Protein AF-A0A6C0I6Z2-F1 (afdb_monomer)

Sequence (221 aa):
MQFNNYSSSNYNQYQYNPSLYNTSNANYNNYNKINHNYIMKQDIYDSIVKYYGDIVMTKLNSKSTSDGSTYGLYYCRVGCMLCIDNRYILVIVRENTNNGVEIPVGTQIYLSNLQWISFQTRSIDDFETVNPHDIKMKQQNVTNNRNTIIDMEMKLSEELNDRIRYDCSEHYPVTVDIMKKKAKEKNIYDMMDGYEKEYYTPTCSLQTLLESYQCVLTLNV

Organism: NCBI:txid1070528

pLDDT: mean 71.06, std 21.11, range [27.3, 94.25]

Structure (mmCIF, N/CA/C/O backbone):
data_AF-A0A6C0I6Z2-F1
#
_entry.id   AF-A0A6C0I6Z2-F1
#
loop_
_atom_site.group_PDB
_atom_site.id
_atom_site.type_symbol
_atom_site.label_atom_id
_atom_site.label_alt_id
_atom_site.label_comp_id
_atom_site.label_asym_id
_atom_site.label_entity_id
_atom_site.label_seq_id
_atom_site.pdbx_PDB_ins_code
_atom_site.Cartn_x
_atom_site.Cartn_y
_atom_site.Cartn_z
_atom_site.occupancy
_atom_site.B_iso_or_equiv
_atom_site.auth_seq_id
_atom_site.auth_comp_id
_atom_site.auth_asym_id
_atom_site.auth_atom_id
_atom_site.pdbx_PDB_model_num
ATOM 1 N N . MET A 1 1 ? -13.736 49.069 21.220 1.00 43.00 1 MET A N 1
ATOM 2 C CA . MET A 1 1 ? -14.527 48.468 20.127 1.00 43.00 1 MET A CA 1
ATOM 3 C C . MET A 1 1 ? -14.372 49.343 18.898 1.00 43.00 1 MET A C 1
ATOM 5 O O . MET A 1 1 ? -14.974 50.404 18.843 1.00 43.00 1 MET A O 1
ATOM 9 N N . GLN A 1 2 ? -13.514 48.935 17.967 1.00 28.23 2 GLN A N 1
ATOM 10 C CA . GLN A 1 2 ? -13.413 49.498 16.622 1.00 28.23 2 GLN A CA 1
ATOM 11 C C . GLN A 1 2 ? -13.150 48.322 15.681 1.00 28.23 2 GLN A C 1
ATOM 13 O O . GLN A 1 2 ? -12.232 47.536 15.909 1.00 28.23 2 GLN A O 1
ATOM 18 N N . PHE A 1 3 ? -14.034 48.164 14.700 1.00 31.50 3 PHE A N 1
ATOM 19 C CA . PHE A 1 3 ? -13.953 47.161 13.647 1.00 31.50 3 PHE A CA 1
ATOM 20 C C . PHE A 1 3 ? -12.993 47.659 12.568 1.00 31.50 3 PHE A C 1
ATOM 22 O O . PHE A 1 3 ? -13.212 48.738 12.026 1.00 31.50 3 PHE A O 1
ATOM 29 N N . ASN A 1 4 ? -11.988 46.855 12.220 1.00 29.80 4 ASN A N 1
ATOM 30 C CA . ASN A 1 4 ? -11.258 47.012 10.967 1.00 29.80 4 ASN A CA 1
ATOM 31 C C . ASN A 1 4 ? -11.588 45.836 10.051 1.00 29.80 4 ASN A C 1
ATOM 33 O O . ASN A 1 4 ? -11.224 44.692 10.319 1.00 29.80 4 ASN A O 1
ATOM 37 N N . ASN A 1 5 ? -12.298 46.165 8.973 1.00 34.78 5 ASN A N 1
ATOM 38 C CA . ASN A 1 5 ? -12.428 45.357 7.773 1.00 34.78 5 ASN A CA 1
ATOM 39 C C . ASN A 1 5 ? -11.074 45.314 7.057 1.00 34.78 5 ASN A C 1
ATOM 41 O O . ASN A 1 5 ? -10.509 46.369 6.777 1.00 34.78 5 ASN A O 1
ATOM 45 N N . TYR A 1 6 ? -10.609 44.121 6.688 1.00 31.58 6 TYR A N 1
ATOM 46 C CA . TYR A 1 6 ? -9.692 43.966 5.564 1.00 31.58 6 TYR A CA 1
ATOM 47 C C . TYR A 1 6 ? -10.250 42.940 4.586 1.00 31.58 6 TYR A C 1
ATOM 49 O O . TYR A 1 6 ? -10.567 41.801 4.922 1.00 31.58 6 TYR A O 1
ATOM 57 N N . SER A 1 7 ? -10.414 43.442 3.375 1.00 32.22 7 SER A N 1
ATOM 58 C CA . SER A 1 7 ? -10.960 42.830 2.184 1.00 32.22 7 SER A CA 1
ATOM 59 C C . SER A 1 7 ? -9.901 42.069 1.377 1.00 32.22 7 SER A C 1
ATOM 61 O O . SER A 1 7 ? -8.732 42.440 1.349 1.00 32.22 7 SER A O 1
ATOM 63 N N . SER A 1 8 ? -10.406 41.059 0.662 1.00 30.77 8 SER A N 1
ATOM 64 C CA . SER A 1 8 ? -9.999 40.563 -0.665 1.00 30.77 8 SER A CA 1
ATOM 65 C C . SER A 1 8 ? -8.571 40.043 -0.895 1.00 30.77 8 SER A C 1
ATOM 67 O O . SER A 1 8 ? -7.631 40.794 -1.127 1.00 30.77 8 SER A O 1
ATOM 69 N N . SER A 1 9 ? -8.493 38.711 -0.965 1.00 34.62 9 SER A N 1
ATOM 70 C CA . SER A 1 9 ? -8.126 37.923 -2.155 1.00 34.62 9 SER A CA 1
ATOM 71 C C . SER A 1 9 ? -7.010 38.447 -3.070 1.00 34.62 9 SER A C 1
ATOM 73 O O . SER A 1 9 ? -7.253 39.299 -3.915 1.00 34.62 9 SER A O 1
ATOM 75 N N . ASN A 1 10 ? -5.849 37.789 -3.028 1.00 27.30 10 ASN A N 1
ATOM 76 C CA . ASN A 1 10 ? -4.918 37.697 -4.158 1.00 27.30 10 ASN A CA 1
ATOM 77 C C . ASN A 1 10 ? -4.433 36.246 -4.281 1.00 27.30 10 ASN A C 1
ATOM 79 O O . ASN A 1 10 ? -3.385 35.873 -3.759 1.00 27.30 10 ASN A O 1
ATOM 83 N N . TYR A 1 11 ? -5.224 35.412 -4.958 1.00 29.89 11 TYR A N 1
ATOM 84 C CA . TYR A 1 11 ? -4.709 34.173 -5.534 1.00 29.89 11 TYR A CA 1
ATOM 85 C C . TYR A 1 11 ? -4.051 34.538 -6.861 1.00 29.89 11 TYR A C 1
ATOM 87 O O . TYR A 1 11 ? -4.736 34.855 -7.833 1.00 29.89 11 TYR A O 1
ATOM 95 N N . ASN A 1 12 ? -2.721 34.512 -6.891 1.00 29.14 12 ASN A N 1
ATOM 96 C CA . ASN A 1 12 ? -1.967 34.586 -8.135 1.00 29.14 12 ASN A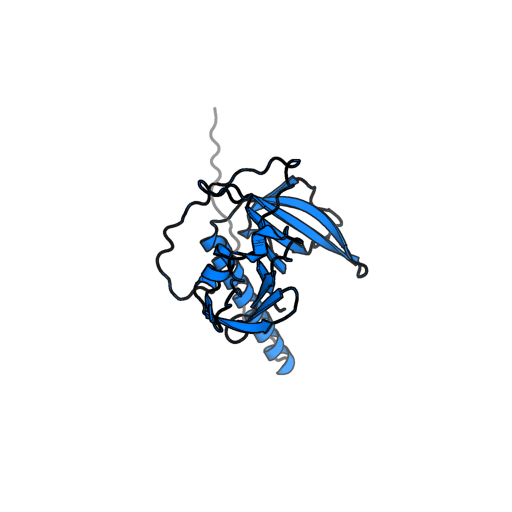 CA 1
ATOM 97 C C . ASN A 1 12 ? -2.308 33.355 -8.984 1.00 29.14 12 ASN A C 1
ATOM 99 O O . ASN A 1 12 ? -1.867 32.243 -8.697 1.00 29.14 12 ASN A O 1
ATOM 103 N N . GLN A 1 13 ? -3.116 33.559 -10.024 1.00 28.88 13 GLN A N 1
ATOM 104 C CA . GLN A 1 13 ? -3.246 32.615 -11.123 1.00 28.88 13 GLN A CA 1
ATOM 105 C C . GLN A 1 13 ? -1.954 32.667 -11.939 1.00 28.88 13 GLN A C 1
ATOM 107 O O . GLN A 1 13 ? -1.646 33.677 -12.571 1.00 28.88 13 GLN A O 1
ATOM 112 N N . TYR A 1 14 ? -1.191 31.579 -11.934 1.00 30.81 14 TYR A N 1
ATOM 113 C CA . TYR A 1 14 ? -0.105 31.398 -12.889 1.00 30.81 14 TYR A CA 1
ATOM 114 C C . TYR A 1 14 ? -0.716 31.187 -14.281 1.00 30.81 14 TYR A C 1
ATOM 116 O O . TYR A 1 14 ? -1.218 30.109 -14.593 1.00 30.81 14 TYR A O 1
ATOM 124 N N . GLN A 1 15 ? -0.697 32.230 -15.115 1.00 29.72 15 GLN A N 1
ATOM 125 C CA . GLN A 1 15 ? -0.956 32.105 -16.548 1.00 29.72 15 GLN A CA 1
ATOM 126 C C . GLN A 1 15 ? 0.232 31.398 -17.212 1.00 29.72 15 GLN A C 1
ATOM 128 O O . GLN A 1 15 ? 1.360 31.892 -17.199 1.00 29.72 15 GLN A O 1
ATOM 133 N N . TYR A 1 16 ? -0.033 30.227 -17.787 1.00 31.14 16 TYR A N 1
ATOM 134 C CA . TYR A 1 16 ? 0.909 29.473 -18.606 1.00 31.14 16 TYR A CA 1
ATOM 135 C C . TYR A 1 16 ? 1.007 30.112 -19.997 1.00 31.14 16 TYR A C 1
ATOM 137 O O . TYR A 1 16 ? -0.009 30.306 -20.662 1.00 31.14 16 TYR A O 1
ATOM 145 N N . ASN A 1 17 ? 2.226 30.441 -20.428 1.00 30.84 17 ASN A N 1
ATOM 146 C CA . ASN A 1 17 ? 2.505 31.082 -21.712 1.00 30.84 17 ASN A CA 1
ATOM 147 C C . ASN A 1 17 ? 3.238 30.076 -22.627 1.00 30.84 17 ASN A C 1
ATOM 149 O O . ASN A 1 17 ? 4.420 29.809 -22.394 1.00 30.84 17 ASN A O 1
ATOM 153 N N . PRO A 1 18 ? 2.578 29.461 -23.630 1.00 39.16 18 PRO A N 1
ATOM 154 C CA . PRO A 1 18 ? 3.173 28.410 -24.442 1.00 39.16 18 PRO A CA 1
ATOM 155 C C . PRO A 1 18 ? 3.790 29.005 -25.706 1.00 39.16 18 PRO A C 1
ATOM 157 O O . PRO A 1 18 ? 3.262 28.865 -26.805 1.00 39.16 18 PRO A O 1
ATOM 160 N N . SER A 1 19 ? 4.923 29.681 -25.576 1.00 39.00 19 SER A N 1
ATOM 161 C CA . SER A 1 19 ? 5.717 30.015 -26.755 1.00 39.00 19 SER A CA 1
ATOM 162 C C . SER A 1 19 ? 7.170 30.192 -26.376 1.00 39.00 19 SER A C 1
ATOM 164 O O . SER A 1 19 ? 7.572 31.272 -25.958 1.00 39.00 19 SER A O 1
ATOM 166 N N . LEU A 1 20 ? 7.919 29.101 -26.509 1.00 37.12 20 LEU A N 1
ATOM 167 C CA . LEU A 1 20 ? 9.324 29.004 -26.911 1.00 37.12 20 LEU A CA 1
ATOM 168 C C . LEU A 1 20 ? 9.801 27.630 -26.450 1.00 37.12 20 LEU A C 1
ATOM 170 O O . LEU A 1 20 ? 9.679 27.313 -25.280 1.00 37.12 20 LEU A O 1
ATOM 174 N N . TYR A 1 21 ? 10.236 26.802 -27.397 1.00 36.12 21 TYR A N 1
ATOM 175 C CA . TYR A 1 21 ? 11.407 25.917 -27.347 1.00 36.12 21 TYR A CA 1
ATOM 176 C C . TYR A 1 21 ? 11.206 24.782 -28.352 1.00 36.12 21 TYR A C 1
ATOM 178 O O . TYR A 1 21 ? 10.732 23.695 -28.036 1.00 36.12 21 TYR A O 1
ATOM 186 N N . ASN A 1 22 ? 11.646 25.050 -29.584 1.00 45.16 22 ASN A N 1
ATOM 187 C CA . ASN A 1 22 ? 12.137 24.007 -30.472 1.00 45.16 22 ASN A CA 1
ATOM 188 C C . ASN A 1 22 ? 13.346 23.357 -29.785 1.00 45.16 22 ASN A C 1
ATOM 190 O O . ASN A 1 22 ? 14.453 23.890 -29.829 1.00 45.16 22 ASN A O 1
ATOM 194 N N . THR A 1 23 ? 13.130 22.221 -29.131 1.00 39.44 23 THR A N 1
ATOM 195 C CA . THR A 1 23 ? 14.197 21.284 -28.777 1.00 39.44 23 THR A CA 1
ATOM 196 C C . THR A 1 23 ? 13.814 19.888 -29.258 1.00 39.44 23 THR A C 1
ATOM 198 O O . THR A 1 23 ? 12.644 19.522 -29.299 1.00 39.44 23 THR A O 1
ATOM 201 N N . SER A 1 24 ? 14.834 19.166 -29.716 1.00 46.09 24 SER A N 1
ATOM 202 C CA . SER A 1 24 ? 14.834 17.830 -30.320 1.00 46.09 24 SER A CA 1
ATOM 203 C C . SER A 1 24 ? 13.715 16.876 -29.862 1.00 46.09 24 SER A C 1
ATOM 205 O O . SER A 1 24 ? 13.444 16.733 -28.672 1.00 46.09 24 SER A O 1
ATOM 207 N N . ASN A 1 25 ? 13.143 16.128 -30.819 1.00 49.66 25 ASN A N 1
ATOM 208 C CA . ASN A 1 25 ? 12.067 15.133 -30.637 1.00 49.66 25 ASN A CA 1
ATOM 209 C C . ASN A 1 25 ? 12.255 14.155 -29.450 1.00 49.66 25 ASN A C 1
ATOM 211 O O . ASN A 1 25 ? 11.276 13.619 -28.938 1.00 49.66 25 ASN A O 1
ATOM 215 N N . ALA A 1 26 ? 13.485 13.927 -28.976 1.00 45.78 26 ALA A N 1
ATOM 216 C CA . ALA A 1 26 ? 13.765 13.092 -27.805 1.00 45.78 26 ALA A CA 1
ATOM 217 C C . ALA A 1 26 ? 13.309 13.721 -26.469 1.00 45.78 26 ALA A C 1
ATOM 219 O O . ALA A 1 26 ? 12.823 13.008 -25.591 1.00 45.78 26 ALA A O 1
ATOM 220 N N . ASN A 1 27 ? 13.411 15.045 -26.314 1.00 47.16 27 ASN A N 1
ATOM 221 C CA . ASN A 1 27 ? 13.015 15.735 -25.080 1.00 47.16 27 ASN A CA 1
ATOM 222 C C . ASN A 1 27 ? 11.494 15.894 -24.971 1.00 47.16 27 ASN A C 1
ATOM 224 O O . ASN A 1 27 ? 10.943 15.787 -23.877 1.00 47.16 27 ASN A O 1
ATOM 228 N N . TYR A 1 28 ? 10.809 16.059 -26.104 1.00 41.56 28 TYR A N 1
ATOM 229 C CA . TYR A 1 28 ? 9.348 16.128 -26.158 1.00 41.56 28 TYR A CA 1
ATOM 230 C C . TYR A 1 28 ? 8.691 14.795 -25.760 1.00 41.56 28 TYR A C 1
ATOM 232 O O . TYR A 1 28 ? 7.766 14.765 -24.948 1.00 41.56 28 TYR A O 1
ATOM 240 N N . ASN A 1 29 ? 9.229 13.674 -26.252 1.00 50.53 29 ASN A N 1
ATOM 241 C CA . ASN A 1 29 ? 8.735 12.339 -25.903 1.00 50.53 29 ASN A CA 1
ATOM 242 C C . ASN A 1 29 ? 8.960 12.001 -24.421 1.00 50.53 29 ASN A C 1
ATOM 244 O O . ASN A 1 29 ? 8.080 11.422 -23.786 1.00 50.53 29 ASN A O 1
ATOM 248 N N . ASN A 1 30 ? 10.098 12.407 -23.847 1.00 54.50 30 ASN A N 1
ATOM 249 C CA . ASN A 1 30 ? 10.355 12.236 -22.416 1.00 54.50 30 ASN A CA 1
ATOM 250 C C . ASN A 1 30 ? 9.438 13.110 -21.551 1.00 54.50 30 ASN A C 1
ATOM 252 O O . ASN A 1 30 ? 8.907 12.618 -20.561 1.00 54.50 30 ASN A O 1
ATOM 256 N N . TYR A 1 31 ? 9.192 14.367 -21.934 1.00 53.56 31 TYR A N 1
ATOM 257 C CA . TYR A 1 31 ? 8.283 15.257 -21.204 1.00 53.56 31 TYR A CA 1
ATOM 258 C C . TYR A 1 31 ? 6.846 14.716 -21.174 1.00 53.56 31 TYR A C 1
ATOM 260 O O . TYR A 1 31 ? 6.227 14.645 -20.112 1.00 53.56 31 TYR A O 1
ATOM 268 N N . ASN A 1 32 ? 6.341 14.242 -22.317 1.00 60.12 32 ASN A N 1
ATOM 269 C CA . ASN A 1 32 ? 5.007 13.647 -22.400 1.00 60.12 32 ASN A CA 1
ATOM 270 C C . ASN A 1 32 ? 4.901 12.343 -21.598 1.00 60.12 32 ASN A C 1
ATOM 272 O O . ASN A 1 32 ? 3.893 12.122 -20.931 1.00 60.12 32 ASN A O 1
ATOM 276 N N . LYS A 1 33 ? 5.949 11.510 -21.602 1.00 59.53 33 LYS A N 1
ATOM 277 C CA . LYS A 1 33 ? 5.998 10.278 -20.801 1.00 59.53 33 LYS A CA 1
ATOM 278 C C . LYS A 1 33 ? 6.023 10.566 -19.295 1.00 59.53 33 LYS A C 1
ATOM 280 O O . LYS A 1 33 ? 5.298 9.922 -18.543 1.00 59.53 33 LYS A O 1
ATOM 285 N N . ILE A 1 34 ? 6.811 11.553 -18.858 1.00 62.00 34 ILE A N 1
ATOM 286 C CA . ILE A 1 34 ? 6.881 11.983 -17.451 1.00 62.00 34 ILE A CA 1
ATOM 287 C C . ILE A 1 34 ? 5.521 12.515 -16.984 1.00 62.00 34 ILE A C 1
ATOM 289 O O . ILE A 1 34 ? 5.036 12.110 -15.929 1.00 62.00 34 ILE A O 1
ATOM 293 N N . ASN A 1 35 ? 4.876 13.363 -17.788 1.00 66.56 35 ASN A N 1
ATOM 294 C CA . ASN A 1 35 ? 3.554 13.897 -17.464 1.00 66.56 35 ASN A CA 1
ATOM 295 C C . ASN A 1 35 ? 2.483 12.803 -17.418 1.00 66.56 35 ASN A C 1
ATOM 297 O O . ASN A 1 35 ? 1.643 12.810 -16.524 1.00 66.56 35 ASN A O 1
ATOM 301 N N . HIS A 1 36 ? 2.525 11.841 -18.340 1.00 70.12 36 HIS A N 1
ATOM 302 C CA . HIS A 1 36 ? 1.571 10.737 -18.364 1.00 70.12 36 HIS A CA 1
ATOM 303 C C . HIS A 1 36 ? 1.694 9.833 -17.130 1.00 70.12 36 HIS A C 1
ATOM 305 O O . HIS A 1 36 ? 0.693 9.555 -16.474 1.00 70.12 36 HIS A O 1
ATOM 311 N N . ASN A 1 37 ? 2.922 9.461 -16.750 1.00 72.00 37 ASN A N 1
ATOM 312 C CA . ASN A 1 37 ? 3.173 8.676 -15.539 1.00 72.00 37 ASN A CA 1
ATOM 313 C C . ASN A 1 37 ? 2.737 9.423 -14.270 1.00 72.00 37 ASN A C 1
ATOM 315 O O . ASN A 1 37 ? 2.213 8.810 -13.341 1.00 72.00 37 ASN A O 1
ATOM 319 N N . TYR A 1 38 ? 2.938 10.744 -14.226 1.00 75.25 38 TYR A N 1
ATOM 320 C CA . TYR A 1 38 ? 2.484 11.571 -13.110 1.00 75.25 38 TYR A CA 1
ATOM 321 C C . TYR A 1 38 ? 0.954 11.577 -12.986 1.00 75.25 38 TYR A C 1
ATOM 323 O O . TYR A 1 38 ? 0.439 11.366 -11.890 1.00 75.25 38 TYR A O 1
ATOM 331 N N . ILE A 1 39 ? 0.238 11.748 -14.103 1.00 76.44 39 ILE A N 1
ATOM 332 C CA . ILE A 1 39 ? -1.233 11.718 -14.138 1.00 76.44 39 ILE A CA 1
ATOM 333 C C . ILE A 1 39 ? -1.750 10.354 -13.663 1.00 76.44 39 ILE A C 1
ATOM 335 O O . ILE A 1 39 ? -2.550 10.298 -12.736 1.00 76.44 39 ILE A O 1
ATOM 339 N N . MET A 1 40 ? -1.218 9.254 -14.207 1.00 82.81 40 MET A N 1
ATOM 340 C CA . MET A 1 40 ? -1.612 7.899 -13.798 1.00 82.81 40 MET A CA 1
ATOM 341 C C . MET A 1 40 ? -1.383 7.647 -12.308 1.00 82.81 40 MET A C 1
ATOM 343 O O . MET A 1 40 ? -2.211 7.036 -11.639 1.00 82.81 40 MET A O 1
ATOM 347 N N . LYS A 1 41 ? -0.258 8.126 -11.771 1.00 84.81 41 LYS A N 1
ATOM 348 C CA . LYS A 1 41 ? 0.060 8.001 -10.349 1.00 84.81 41 LYS A CA 1
ATOM 349 C C . LYS A 1 41 ? -0.925 8.771 -9.470 1.00 84.81 41 LYS A C 1
ATOM 351 O O . LYS A 1 41 ? -1.338 8.248 -8.436 1.00 84.81 41 LYS A O 1
ATOM 356 N N . GLN A 1 42 ? -1.313 9.976 -9.882 1.00 86.94 42 GLN A N 1
ATOM 357 C CA . GLN A 1 42 ? -2.309 10.762 -9.161 1.00 86.94 42 GLN A CA 1
ATOM 358 C C . GLN A 1 42 ? -3.684 10.082 -9.181 1.00 86.94 42 GLN A C 1
ATOM 360 O O . GLN A 1 42 ? -4.308 9.971 -8.131 1.00 86.94 42 GLN A O 1
ATOM 365 N N . ASP A 1 43 ? -4.101 9.523 -10.321 1.00 87.38 43 ASP A N 1
ATOM 366 C CA . ASP A 1 43 ? -5.367 8.785 -10.431 1.00 87.38 43 ASP A CA 1
ATOM 367 C C . ASP A 1 43 ? -5.423 7.586 -9.469 1.00 87.38 43 ASP A C 1
ATOM 369 O O . ASP A 1 43 ? -6.465 7.298 -8.871 1.00 87.38 43 ASP A O 1
ATOM 373 N N . ILE A 1 44 ? -4.292 6.893 -9.286 1.00 89.25 44 ILE A N 1
ATOM 374 C CA . ILE A 1 44 ? -4.171 5.779 -8.337 1.00 89.25 44 ILE A CA 1
ATOM 375 C C . ILE A 1 44 ? -4.322 6.279 -6.900 1.00 89.25 44 ILE A C 1
ATOM 377 O O . ILE A 1 44 ? -5.090 5.703 -6.127 1.00 89.25 44 ILE A O 1
ATOM 381 N N . TYR A 1 45 ? -3.616 7.352 -6.540 1.00 91.12 45 TYR A N 1
ATOM 382 C CA . TYR A 1 45 ? -3.724 7.958 -5.215 1.00 91.12 45 TYR A CA 1
ATOM 383 C C . TYR A 1 45 ? -5.151 8.395 -4.905 1.00 91.12 45 TYR A C 1
ATOM 385 O O . TYR A 1 45 ? -5.694 8.005 -3.872 1.00 91.12 45 TYR A O 1
ATOM 393 N N . ASP A 1 46 ? -5.779 9.128 -5.820 1.00 90.31 46 ASP A N 1
ATOM 394 C CA . ASP A 1 46 ? -7.138 9.636 -5.659 1.00 90.31 46 ASP A CA 1
ATOM 395 C C . ASP A 1 46 ? -8.140 8.486 -5.520 1.00 90.31 46 ASP A C 1
ATOM 397 O O . ASP A 1 46 ? -9.044 8.537 -4.683 1.00 90.31 46 ASP A O 1
ATOM 401 N N . SER A 1 47 ? -7.950 7.406 -6.282 1.00 89.50 47 SER A N 1
ATOM 402 C CA . SER A 1 47 ? -8.798 6.214 -6.208 1.00 89.50 47 SER A CA 1
ATOM 403 C C . SER A 1 47 ? -8.682 5.495 -4.861 1.00 89.50 47 SER A C 1
ATOM 405 O O . SER A 1 47 ? -9.700 5.133 -4.271 1.00 89.50 47 SER A O 1
ATOM 407 N N . ILE A 1 48 ? -7.464 5.333 -4.335 1.00 90.44 48 ILE A N 1
ATOM 408 C CA . ILE A 1 48 ? -7.218 4.711 -3.024 1.00 90.44 48 ILE A CA 1
ATOM 409 C C . ILE A 1 48 ? -7.769 5.590 -1.890 1.00 90.44 48 ILE A C 1
ATOM 411 O O . ILE A 1 48 ? -8.446 5.088 -0.990 1.00 90.44 48 ILE A O 1
ATOM 415 N N . VAL A 1 49 ? -7.532 6.905 -1.948 1.00 90.88 49 VAL A N 1
ATOM 416 C CA . VAL A 1 49 ? -8.050 7.888 -0.980 1.00 90.88 49 VAL A CA 1
ATOM 417 C C . VAL A 1 49 ? -9.575 7.901 -0.977 1.00 90.88 49 VAL A C 1
ATOM 419 O O . VAL A 1 49 ? -10.189 7.927 0.090 1.00 90.88 49 VAL A O 1
ATOM 422 N N . LYS A 1 50 ? -10.199 7.853 -2.157 1.00 88.56 50 LYS A N 1
ATOM 423 C CA . LYS A 1 50 ? -11.654 7.774 -2.298 1.00 88.56 50 LYS A CA 1
ATOM 424 C C . LYS A 1 50 ? -12.204 6.475 -1.714 1.00 88.56 50 LYS A C 1
ATOM 426 O O . LYS A 1 50 ? -13.210 6.512 -1.015 1.00 88.56 50 LYS A O 1
ATOM 431 N N . TYR A 1 51 ? -11.549 5.348 -1.986 1.00 86.62 51 TYR A N 1
ATOM 432 C CA . TYR A 1 51 ? -11.998 4.033 -1.540 1.00 86.62 51 TYR A CA 1
ATOM 433 C C . TYR A 1 51 ? -11.940 3.877 -0.012 1.00 86.62 51 TYR A C 1
ATOM 435 O O . TYR A 1 51 ? -12.930 3.490 0.605 1.00 86.62 51 TYR A O 1
ATOM 443 N N . TYR A 1 52 ? -10.823 4.247 0.620 1.00 84.94 52 TYR A N 1
ATOM 444 C CA . TYR A 1 52 ? -10.668 4.128 2.075 1.00 84.94 52 TYR A CA 1
ATOM 445 C C . TYR A 1 52 ? -11.196 5.330 2.872 1.00 84.94 52 TYR A C 1
ATOM 447 O O . TYR A 1 52 ? -11.356 5.232 4.089 1.00 84.94 52 TYR A O 1
ATOM 455 N N . GLY A 1 53 ? -11.487 6.445 2.198 1.00 83.81 53 GLY A N 1
ATOM 456 C CA . GLY A 1 53 ? -11.934 7.694 2.803 1.00 83.81 53 GLY A CA 1
ATOM 457 C C . GLY A 1 53 ? -10.808 8.399 3.553 1.00 83.81 53 GLY A C 1
ATOM 458 O O . GLY A 1 53 ? -10.680 8.194 4.752 1.00 83.81 53 GLY A O 1
ATOM 459 N N . ASP A 1 54 ? -10.027 9.213 2.832 1.00 88.81 54 ASP A N 1
ATOM 460 C CA . ASP A 1 54 ? -8.864 10.008 3.281 1.00 88.81 54 ASP A CA 1
ATOM 461 C C . ASP A 1 54 ? -8.465 9.844 4.760 1.00 88.81 54 ASP A C 1
ATOM 463 O O . ASP A 1 54 ? -8.742 10.679 5.625 1.00 88.81 54 ASP A O 1
ATOM 467 N N . ILE A 1 55 ? -7.862 8.694 5.052 1.00 90.00 55 ILE A N 1
ATOM 468 C CA . ILE A 1 55 ? -7.559 8.263 6.413 1.00 90.00 55 ILE A CA 1
ATOM 469 C C . ILE A 1 55 ? -6.373 9.041 6.983 1.00 90.00 55 ILE A C 1
ATOM 471 O O . ILE A 1 55 ? -5.456 9.436 6.261 1.00 90.00 55 ILE A O 1
ATOM 475 N N . VAL A 1 56 ? -6.366 9.230 8.302 1.00 91.56 56 VAL A N 1
ATOM 476 C CA . VAL A 1 56 ? -5.227 9.822 9.010 1.00 91.56 56 VAL A CA 1
ATOM 477 C C . VAL A 1 56 ? -4.191 8.736 9.273 1.00 91.56 56 VAL A C 1
ATOM 479 O O . VAL A 1 56 ? -4.462 7.749 9.953 1.00 91.56 56 VAL A O 1
ATOM 482 N N . MET A 1 57 ? -2.992 8.942 8.744 1.00 93.44 57 MET A N 1
ATOM 483 C CA . MET A 1 57 ? -1.849 8.054 8.888 1.00 93.44 57 MET A CA 1
ATOM 484 C C . MET A 1 57 ? -0.902 8.5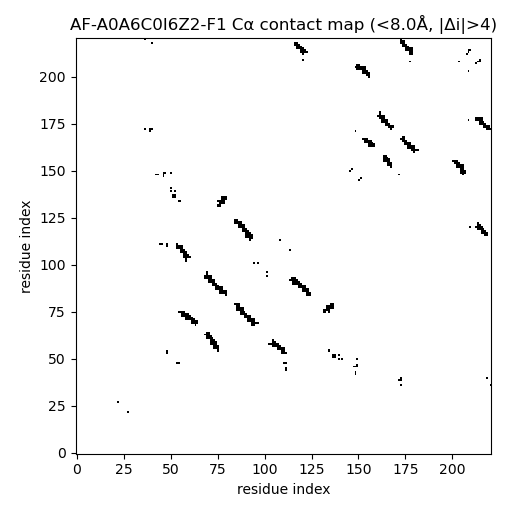93 9.961 1.00 93.44 57 MET A C 1
ATOM 486 O O . MET A 1 57 ? -0.583 9.781 9.972 1.00 93.44 57 MET A O 1
ATOM 490 N N . THR A 1 58 ? -0.400 7.719 10.829 1.00 92.81 58 THR A N 1
ATOM 491 C CA . THR A 1 58 ? 0.574 8.061 11.874 1.00 92.81 58 THR A CA 1
ATOM 492 C C . THR A 1 58 ? 1.957 7.564 11.475 1.00 92.81 58 THR A C 1
ATOM 494 O O . THR A 1 58 ? 2.116 6.395 11.121 1.00 92.81 58 THR A O 1
ATOM 497 N N . LYS A 1 59 ? 2.979 8.422 11.549 1.00 92.56 59 LYS A N 1
ATOM 498 C CA . LYS A 1 59 ? 4.370 8.011 11.318 1.00 92.56 59 LYS A CA 1
ATOM 499 C C . LYS A 1 59 ? 4.833 7.064 12.425 1.00 92.56 59 LYS A C 1
ATOM 501 O O . LYS A 1 59 ? 4.755 7.412 13.600 1.00 92.56 59 LYS A O 1
ATOM 506 N N . LEU A 1 60 ? 5.359 5.902 12.053 1.00 90.88 60 LEU A N 1
ATOM 507 C CA . LEU A 1 60 ? 5.891 4.908 12.985 1.00 90.88 60 LEU A CA 1
ATOM 508 C C . LEU A 1 60 ? 7.402 5.021 13.161 1.00 90.88 60 LEU A C 1
ATOM 510 O O . LEU A 1 60 ? 7.895 5.027 14.282 1.00 90.88 60 LEU A O 1
ATOM 514 N N . ASN A 1 61 ? 8.143 5.059 12.058 1.00 90.50 61 ASN A N 1
ATOM 515 C CA . ASN A 1 61 ? 9.599 5.143 12.065 1.00 90.50 61 ASN A CA 1
ATOM 516 C C . ASN A 1 61 ? 10.120 5.659 10.720 1.00 90.50 61 ASN A C 1
ATOM 518 O O . ASN A 1 61 ? 9.354 5.823 9.767 1.00 90.50 61 ASN A O 1
ATOM 522 N N . SER A 1 62 ? 11.429 5.893 10.671 1.00 90.88 62 SER A N 1
ATOM 523 C CA . SER A 1 62 ? 12.183 6.093 9.439 1.00 90.88 62 SER A CA 1
ATOM 524 C C . SER A 1 62 ? 13.372 5.154 9.380 1.00 90.88 62 SER A C 1
ATOM 526 O O . SER A 1 62 ? 13.925 4.749 10.405 1.00 90.88 62 SER A O 1
ATOM 528 N N . LYS A 1 63 ? 13.782 4.818 8.160 1.00 88.50 63 LYS A N 1
ATOM 529 C CA . LYS A 1 63 ? 14.988 4.043 7.901 1.00 88.50 63 LYS A CA 1
ATOM 530 C C . LYS A 1 63 ? 15.729 4.614 6.703 1.00 88.50 63 LYS A C 1
ATOM 532 O O . LYS A 1 63 ? 15.152 4.770 5.627 1.00 88.50 63 LYS A O 1
ATOM 537 N N . SER A 1 64 ? 17.015 4.881 6.893 1.00 86.75 64 SER A N 1
ATOM 538 C CA . SER A 1 64 ? 17.916 5.236 5.801 1.00 86.75 64 SER A CA 1
ATOM 539 C C . SER A 1 64 ? 18.464 3.981 5.128 1.00 86.75 64 SER A C 1
ATOM 541 O O . SER A 1 64 ? 18.771 2.979 5.782 1.00 86.75 64 SER A O 1
ATOM 543 N N . THR A 1 65 ? 18.564 4.027 3.810 1.00 83.69 65 THR A N 1
ATOM 544 C CA . THR A 1 65 ? 19.161 2.991 2.971 1.00 83.69 65 THR A CA 1
ATOM 545 C C . THR A 1 65 ? 20.616 3.333 2.650 1.00 83.69 65 THR A C 1
ATOM 547 O O . THR A 1 65 ? 21.081 4.452 2.864 1.00 83.69 65 THR A O 1
ATOM 550 N N . SER A 1 66 ? 21.374 2.348 2.163 1.00 82.88 66 SER A N 1
ATOM 551 C CA . SER A 1 66 ? 22.809 2.496 1.873 1.00 82.88 66 SER A CA 1
ATOM 552 C C . SER A 1 66 ? 23.123 3.517 0.774 1.00 82.88 66 SER A C 1
ATOM 554 O O . SER A 1 66 ? 24.253 3.978 0.677 1.00 82.88 66 SER A O 1
ATOM 556 N N . ASP A 1 67 ? 22.136 3.860 -0.054 1.00 83.50 67 ASP A N 1
ATOM 557 C CA . ASP A 1 67 ? 22.204 4.903 -1.083 1.00 83.50 67 ASP A CA 1
ATOM 558 C C . ASP A 1 67 ? 21.989 6.325 -0.520 1.00 83.50 67 ASP A C 1
ATOM 560 O O . ASP A 1 67 ? 21.978 7.288 -1.282 1.00 83.50 67 ASP A O 1
ATOM 564 N N . GLY A 1 68 ? 21.790 6.468 0.796 1.00 82.25 68 GLY A N 1
ATOM 565 C CA . GLY A 1 68 ? 21.524 7.747 1.456 1.00 82.25 68 GLY A CA 1
ATOM 566 C C . GLY A 1 68 ? 20.068 8.216 1.375 1.00 82.25 68 GLY A C 1
ATOM 567 O O . GLY A 1 68 ? 19.745 9.265 1.930 1.00 82.25 68 GLY A O 1
ATOM 568 N N . SER A 1 69 ? 19.175 7.461 0.726 1.00 85.62 69 SER A N 1
ATOM 569 C CA . SER A 1 69 ? 17.740 7.753 0.752 1.00 85.62 69 SER A CA 1
ATOM 570 C C . SER A 1 69 ? 17.153 7.424 2.130 1.00 85.62 69 SER A C 1
ATOM 572 O O . SER A 1 69 ? 17.546 6.446 2.762 1.00 85.62 69 SER A O 1
ATOM 574 N N . THR A 1 70 ? 16.174 8.202 2.591 1.00 88.94 70 THR A N 1
ATOM 575 C CA . THR A 1 70 ? 15.418 7.903 3.818 1.00 88.94 70 THR A CA 1
ATOM 576 C C . THR A 1 70 ? 13.970 7.594 3.472 1.00 88.94 70 THR A C 1
ATOM 578 O O . THR A 1 70 ? 13.363 8.265 2.636 1.00 88.94 70 THR A O 1
ATOM 581 N N . TYR A 1 71 ? 13.417 6.569 4.113 1.00 91.19 71 TYR A N 1
ATOM 582 C CA . TYR A 1 71 ? 12.029 6.159 3.949 1.00 91.19 71 TYR A CA 1
ATOM 583 C C . TYR A 1 71 ? 11.313 6.165 5.291 1.00 91.19 71 TYR A C 1
ATOM 585 O O . TYR A 1 71 ? 11.819 5.605 6.263 1.00 91.19 71 TYR A O 1
ATOM 593 N N . GLY A 1 72 ? 10.133 6.773 5.320 1.00 91.62 72 GLY A N 1
ATOM 594 C CA . GLY A 1 72 ? 9.236 6.799 6.464 1.00 91.62 72 GLY A CA 1
ATOM 595 C C . GLY A 1 72 ? 8.162 5.727 6.322 1.00 91.62 72 GLY A C 1
ATOM 596 O O . GLY A 1 72 ? 7.574 5.565 5.248 1.00 91.62 72 GLY A O 1
ATOM 597 N N . LEU A 1 73 ? 7.897 5.004 7.405 1.00 92.81 73 LEU A N 1
ATOM 598 C CA . LEU A 1 73 ? 6.774 4.080 7.510 1.00 92.81 73 LEU A CA 1
ATOM 599 C C . LEU A 1 73 ? 5.634 4.765 8.252 1.00 92.81 73 LEU A C 1
ATOM 601 O O . LEU A 1 73 ? 5.802 5.229 9.381 1.00 92.81 73 LEU A O 1
ATOM 605 N N . TYR A 1 74 ? 4.464 4.780 7.631 1.00 93.81 74 TYR A N 1
ATOM 606 C CA . TYR A 1 74 ? 3.239 5.308 8.206 1.00 93.81 74 TYR A CA 1
ATOM 607 C C . TYR A 1 74 ? 2.199 4.201 8.292 1.00 93.81 74 TYR A C 1
ATOM 609 O O . TYR A 1 74 ? 2.171 3.300 7.453 1.00 93.81 74 TYR A O 1
ATOM 617 N N . TYR A 1 75 ? 1.328 4.278 9.291 1.00 93.25 75 TYR A N 1
ATOM 618 C CA . TYR A 1 75 ? 0.287 3.284 9.497 1.00 93.25 75 TYR A CA 1
ATOM 619 C C . TYR A 1 75 ? -1.031 3.912 9.944 1.00 93.25 75 TYR A C 1
ATOM 621 O O . TYR A 1 75 ? -1.061 4.979 10.555 1.00 93.25 75 TYR A O 1
ATOM 629 N N . CYS A 1 76 ? -2.124 3.215 9.662 1.00 90.44 76 CYS A N 1
ATOM 630 C CA . CYS A 1 76 ? -3.450 3.492 10.196 1.00 90.44 76 CYS A CA 1
ATOM 631 C C . CYS A 1 76 ? -4.105 2.164 10.569 1.00 90.44 76 CYS A C 1
ATOM 633 O O . CYS A 1 76 ? -4.073 1.214 9.782 1.00 90.44 76 CYS A O 1
ATOM 635 N N . ARG A 1 77 ? -4.720 2.090 11.753 1.00 86.38 77 ARG A N 1
ATOM 636 C CA . ARG A 1 77 ? -5.555 0.942 12.121 1.00 86.38 77 ARG A CA 1
ATOM 637 C C . ARG A 1 77 ? -6.906 1.070 11.437 1.00 86.38 77 ARG A C 1
ATOM 639 O O . ARG A 1 77 ? -7.542 2.120 11.475 1.00 86.38 77 ARG A O 1
ATOM 646 N N . VAL A 1 78 ? -7.333 -0.015 10.815 1.00 79.50 78 VAL A N 1
ATOM 647 C CA . VAL A 1 78 ? -8.631 -0.142 10.171 1.00 79.50 78 VAL A CA 1
ATOM 648 C C . VAL A 1 78 ? -9.552 -0.869 11.135 1.00 79.50 78 VAL A C 1
ATOM 650 O O . VAL A 1 78 ? -9.429 -2.077 11.336 1.00 79.50 78 VAL A O 1
ATOM 653 N N . GLY A 1 79 ? -10.473 -0.131 11.755 1.00 67.44 79 GLY A N 1
ATOM 654 C CA . GLY A 1 79 ? -11.465 -0.736 12.635 1.00 67.44 79 GLY A CA 1
ATOM 655 C C . GLY A 1 79 ? -12.434 -1.612 11.839 1.00 67.44 79 GLY A C 1
ATOM 656 O O . GLY A 1 79 ? -13.212 -1.091 11.039 1.00 67.44 79 GLY A O 1
ATOM 657 N N . CYS A 1 80 ? -12.429 -2.924 12.081 1.00 60.09 80 CYS A N 1
ATOM 658 C CA . CYS A 1 80 ? -13.491 -3.826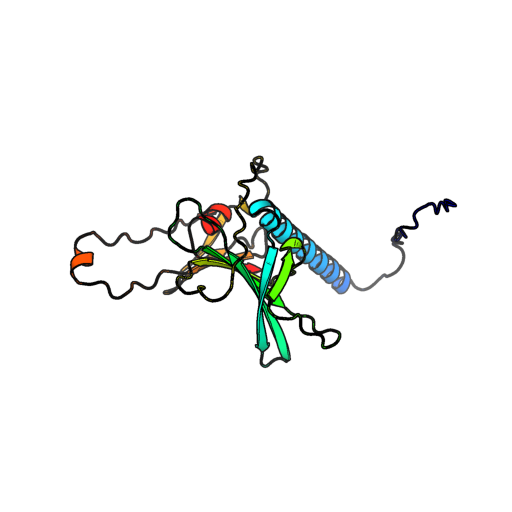 11.637 1.00 60.09 80 CYS A CA 1
ATOM 659 C C . CYS A 1 80 ? -14.435 -4.090 12.817 1.00 60.09 80 CYS A C 1
ATOM 661 O O . CYS A 1 80 ? -14.006 -4.598 13.846 1.00 60.09 80 CYS A O 1
ATOM 663 N N . MET A 1 81 ? -15.726 -3.764 12.681 1.00 51.66 81 MET A N 1
ATOM 664 C CA . MET A 1 81 ? -16.709 -3.974 13.761 1.00 51.66 81 MET A CA 1
ATOM 665 C C . MET A 1 81 ? -16.935 -5.452 14.120 1.00 51.66 81 MET A C 1
ATOM 667 O O . MET A 1 81 ? -17.432 -5.729 15.206 1.00 51.66 81 MET A O 1
ATOM 671 N N . LEU A 1 82 ? -16.614 -6.383 13.215 1.00 51.34 82 LEU A N 1
ATOM 672 C CA . LEU A 1 82 ? -16.938 -7.811 13.341 1.00 51.34 82 LEU A CA 1
ATOM 673 C C . LEU A 1 82 ? -15.712 -8.735 13.262 1.00 51.34 82 LEU A C 1
ATOM 675 O O . LEU A 1 82 ? -15.857 -9.944 13.410 1.00 51.34 82 LEU A O 1
ATOM 679 N N . CYS A 1 83 ? -14.518 -8.192 13.021 1.00 55.91 83 CYS A N 1
ATOM 680 C CA . CYS A 1 83 ? -13.291 -8.974 12.914 1.00 55.91 83 CYS A CA 1
ATOM 681 C C . CYS A 1 83 ? -12.508 -8.852 14.219 1.00 55.91 83 CYS A C 1
ATOM 683 O O . CYS A 1 83 ? -12.314 -7.746 14.718 1.00 55.91 83 CYS A O 1
ATOM 685 N N . ILE A 1 84 ? -12.024 -9.980 14.736 1.00 59.94 84 ILE A N 1
ATOM 686 C CA . ILE A 1 84 ? -11.091 -10.007 15.872 1.00 59.94 84 ILE A CA 1
ATOM 687 C C . ILE A 1 84 ? -9.697 -9.528 15.422 1.00 59.94 84 ILE A C 1
ATOM 689 O O . ILE A 1 84 ? -8.941 -8.971 16.213 1.00 59.94 84 ILE A O 1
ATOM 693 N N . ASP A 1 85 ? -9.385 -9.686 14.134 1.00 65.44 85 ASP A N 1
ATOM 694 C CA . ASP A 1 85 ? -8.082 -9.349 13.572 1.00 65.44 85 ASP A CA 1
ATOM 695 C C . ASP A 1 85 ? -7.867 -7.833 13.475 1.00 65.44 85 ASP A C 1
ATOM 697 O O . ASP A 1 85 ? -8.637 -7.105 12.835 1.00 65.44 85 ASP A O 1
ATOM 701 N N . ASN A 1 86 ? -6.747 -7.364 14.028 1.00 72.19 86 ASN A N 1
ATOM 702 C CA . ASN A 1 86 ? -6.293 -5.989 13.862 1.00 72.19 86 ASN A CA 1
ATOM 703 C C . ASN A 1 86 ? -5.755 -5.784 12.440 1.00 72.19 86 ASN A C 1
ATOM 705 O O . ASN A 1 86 ? -4.623 -6.159 12.126 1.00 72.19 86 ASN A O 1
ATOM 709 N N . ARG A 1 87 ? -6.574 -5.180 11.572 1.00 80.88 87 ARG A N 1
ATOM 710 C CA . ARG A 1 87 ? -6.168 -4.792 10.217 1.00 80.88 87 ARG A CA 1
ATOM 711 C C . ARG A 1 87 ? -5.509 -3.416 10.230 1.00 80.88 87 ARG A C 1
ATOM 713 O O . ARG A 1 87 ? -6.010 -2.475 10.841 1.00 80.88 87 ARG A O 1
ATOM 720 N N . TYR A 1 88 ? -4.409 -3.292 9.506 1.00 87.25 88 TYR A N 1
ATOM 721 C CA . TYR A 1 88 ? -3.641 -2.070 9.342 1.00 87.25 88 TYR A CA 1
ATOM 722 C C . TYR A 1 88 ? -3.441 -1.773 7.865 1.00 87.25 88 TYR A C 1
ATOM 724 O O . TYR A 1 88 ? -3.163 -2.668 7.063 1.00 87.25 88 TYR A O 1
ATOM 732 N N . ILE A 1 89 ? -3.533 -0.491 7.534 1.00 91.56 89 ILE A N 1
ATOM 733 C CA . ILE A 1 89 ? -2.977 0.058 6.306 1.00 91.56 89 ILE A CA 1
ATOM 734 C C . ILE A 1 89 ? -1.583 0.568 6.642 1.00 91.56 89 ILE A C 1
ATOM 736 O O . ILE A 1 89 ? -1.419 1.334 7.592 1.00 91.56 89 ILE A O 1
ATOM 740 N N . LEU A 1 90 ? -0.590 0.145 5.869 1.00 93.38 90 LEU A N 1
ATOM 741 C CA . LEU A 1 90 ? 0.785 0.624 5.959 1.00 93.38 90 LEU A CA 1
ATOM 742 C C . LEU A 1 90 ? 1.147 1.326 4.658 1.00 93.38 90 LEU A C 1
ATOM 744 O O . LEU A 1 90 ? 0.850 0.813 3.581 1.00 93.38 90 LEU A O 1
ATOM 748 N N . VAL A 1 91 ? 1.839 2.456 4.744 1.00 94.25 91 VAL A N 1
ATOM 749 C CA . VAL A 1 91 ? 2.417 3.106 3.567 1.00 94.25 91 VAL A CA 1
ATOM 750 C C . VAL A 1 91 ? 3.877 3.453 3.801 1.00 94.25 91 VAL A C 1
ATOM 752 O O . VAL A 1 91 ? 4.263 3.901 4.881 1.00 94.25 91 VAL A O 1
ATOM 755 N N . ILE A 1 92 ? 4.690 3.237 2.772 1.00 92.69 92 ILE A N 1
ATOM 756 C CA . ILE A 1 92 ? 6.099 3.630 2.756 1.00 92.69 92 ILE A CA 1
ATOM 757 C C . ILE A 1 92 ? 6.213 4.880 1.899 1.00 92.69 92 ILE A C 1
ATOM 759 O O . ILE A 1 92 ? 5.761 4.896 0.753 1.00 92.69 92 ILE A O 1
ATOM 763 N N . VAL A 1 93 ? 6.829 5.919 2.446 1.00 92.00 93 VAL A N 1
ATOM 764 C CA . VAL A 1 93 ? 6.997 7.219 1.795 1.00 92.00 93 VAL A CA 1
ATOM 765 C C . VAL A 1 93 ? 8.484 7.521 1.713 1.00 92.00 93 VAL A C 1
ATOM 767 O O . VAL A 1 93 ? 9.211 7.334 2.687 1.00 92.00 93 VAL A O 1
ATOM 770 N N . ARG A 1 94 ? 8.954 7.987 0.553 1.00 89.56 94 ARG A N 1
ATOM 771 C CA . ARG A 1 94 ? 10.315 8.518 0.448 1.00 89.56 94 ARG A CA 1
ATOM 772 C C . ARG A 1 94 ? 10.352 9.873 1.139 1.00 89.56 94 ARG A C 1
ATOM 774 O O . ARG A 1 94 ? 9.620 10.784 0.761 1.00 89.56 94 ARG A O 1
ATOM 781 N N . GLU A 1 95 ? 11.203 10.010 2.141 1.00 86.69 95 GLU A N 1
ATOM 782 C CA . GLU A 1 95 ? 11.374 11.270 2.845 1.00 86.69 95 GLU A CA 1
ATOM 783 C C . GLU A 1 95 ? 12.360 12.126 2.067 1.00 86.69 95 GLU A C 1
ATOM 785 O O . GLU A 1 95 ? 13.563 11.867 2.034 1.00 86.69 95 GLU A O 1
ATOM 790 N N . ASN A 1 96 ? 11.833 13.158 1.416 1.00 68.62 96 ASN A N 1
ATOM 791 C CA . ASN A 1 96 ? 12.665 14.205 0.853 1.00 68.62 96 ASN A CA 1
ATOM 792 C C . ASN A 1 96 ? 13.127 15.088 2.011 1.00 68.62 96 ASN A C 1
ATOM 794 O O . ASN A 1 96 ? 12.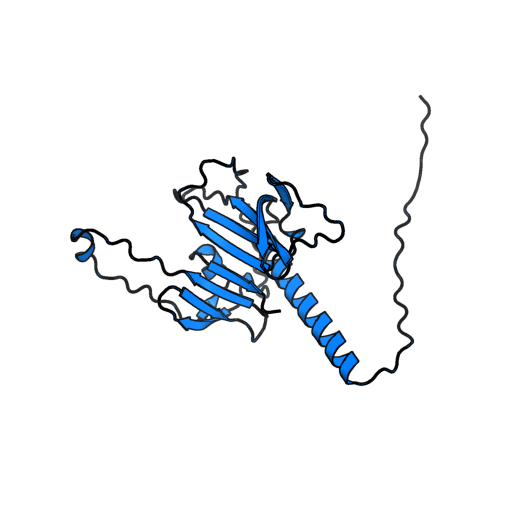489 16.088 2.343 1.00 68.62 96 ASN A O 1
ATOM 798 N N . THR A 1 97 ? 14.242 14.725 2.638 1.00 58.19 97 THR A N 1
ATOM 799 C CA . THR A 1 97 ? 14.950 15.563 3.611 1.00 58.19 97 THR A CA 1
ATOM 800 C C . THR A 1 97 ? 15.633 16.734 2.899 1.00 58.19 97 THR A C 1
ATOM 802 O O . THR A 1 97 ? 16.819 16.984 3.078 1.00 58.19 97 THR A O 1
ATOM 805 N N . ASN A 1 98 ? 14.889 17.503 2.096 1.00 46.66 98 ASN A N 1
ATOM 806 C CA . ASN A 1 98 ? 15.442 18.598 1.294 1.00 46.66 98 ASN A CA 1
ATOM 807 C C . ASN A 1 98 ? 16.066 19.709 2.154 1.00 46.66 98 ASN A C 1
ATOM 809 O O . ASN A 1 98 ? 16.809 20.521 1.623 1.00 46.66 98 ASN A O 1
ATOM 813 N N . ASN A 1 99 ? 15.825 19.708 3.470 1.00 53.53 99 ASN A N 1
ATOM 814 C CA . ASN A 1 99 ? 16.438 20.616 4.442 1.00 53.53 99 ASN A CA 1
ATOM 815 C C . ASN A 1 99 ? 16.896 19.902 5.733 1.00 53.53 99 ASN A C 1
ATOM 817 O O . ASN A 1 99 ? 17.009 20.537 6.777 1.00 53.53 99 ASN A O 1
ATOM 821 N N . GLY A 1 100 ? 17.090 18.576 5.706 1.00 56.31 100 GLY A N 1
ATOM 822 C CA . GLY A 1 100 ? 17.545 17.809 6.879 1.00 56.31 100 GLY A CA 1
ATOM 823 C C . GLY A 1 100 ? 16.550 17.698 8.046 1.00 56.31 100 GLY A C 1
ATOM 824 O O . GLY A 1 100 ? 16.912 17.182 9.098 1.00 56.31 100 GLY A O 1
ATOM 825 N N . VAL A 1 101 ? 15.305 18.157 7.883 1.00 65.88 101 VAL A N 1
ATOM 826 C CA . VAL A 1 101 ? 14.264 18.018 8.910 1.00 65.88 101 VAL A CA 1
ATOM 827 C C . VAL A 1 101 ? 13.549 16.686 8.714 1.00 65.88 101 VAL A C 1
ATOM 829 O O . VAL A 1 101 ? 12.758 16.523 7.785 1.00 65.88 101 VAL A O 1
ATOM 832 N N . GLU A 1 102 ? 13.854 15.728 9.582 1.00 74.31 102 GLU A N 1
ATOM 833 C CA . GLU A 1 102 ? 13.119 14.471 9.677 1.00 74.31 102 GLU A CA 1
ATOM 834 C C . GLU A 1 102 ? 11.729 14.722 10.276 1.00 74.31 102 GLU A C 1
ATOM 836 O O . GLU A 1 102 ? 11.574 15.471 11.243 1.00 74.31 102 GLU A O 1
ATOM 841 N N . ILE A 1 103 ? 10.701 14.089 9.711 1.00 83.75 103 ILE A N 1
ATOM 842 C CA . ILE A 1 103 ? 9.348 14.156 10.270 1.00 83.75 103 ILE A CA 1
ATOM 843 C C . ILE A 1 103 ? 9.337 13.371 11.598 1.00 83.75 103 ILE A C 1
ATOM 845 O O . ILE A 1 103 ? 9.732 12.211 11.603 1.00 83.75 103 ILE A O 1
ATOM 849 N N . PRO A 1 104 ? 8.889 13.913 12.737 1.00 88.44 104 PRO A N 1
ATOM 850 C CA . PRO A 1 104 ? 8.899 13.158 13.990 1.00 88.44 104 PRO A CA 1
ATOM 851 C C . PRO A 1 104 ? 7.979 11.927 13.963 1.00 88.44 104 PRO A C 1
ATOM 853 O O . PRO A 1 104 ? 6.888 11.962 13.384 1.00 88.44 104 PRO A O 1
ATOM 856 N N . VAL A 1 105 ? 8.384 10.849 14.640 1.00 89.88 105 VAL A N 1
ATOM 857 C CA . VAL A 1 105 ? 7.510 9.696 14.926 1.00 89.88 105 VAL A CA 1
ATOM 858 C C . VAL A 1 105 ? 6.269 10.164 15.690 1.00 89.88 105 VAL A C 1
ATOM 860 O O . VAL A 1 105 ? 6.351 11.038 16.549 1.00 89.88 105 VAL A O 1
ATOM 863 N N . GLY A 1 106 ? 5.109 9.600 15.355 1.00 87.81 106 GLY A N 1
ATOM 864 C CA . GLY A 1 106 ? 3.813 10.001 15.897 1.00 87.81 106 GLY A CA 1
ATOM 865 C C . GLY A 1 106 ? 3.135 11.142 15.133 1.00 87.81 106 GLY A C 1
ATOM 866 O O . GLY A 1 106 ? 1.969 11.425 15.400 1.00 87.81 106 GLY A O 1
ATOM 867 N N . THR A 1 107 ? 3.811 11.772 14.161 1.00 90.94 107 THR A N 1
ATOM 868 C CA . THR A 1 107 ? 3.186 12.802 13.313 1.00 90.94 107 THR A CA 1
ATOM 869 C C . THR A 1 107 ? 2.018 12.209 12.529 1.00 90.94 107 THR A C 1
ATOM 871 O O . THR A 1 107 ? 2.142 11.129 11.948 1.00 90.94 107 THR A O 1
ATOM 874 N N . GLN A 1 108 ? 0.905 12.939 12.492 1.00 92.19 108 GLN A N 1
ATOM 875 C CA . GLN A 1 108 ? -0.322 12.546 11.806 1.00 92.19 108 GLN A CA 1
ATOM 876 C C . GLN A 1 108 ? -0.498 13.329 10.510 1.00 92.19 108 GLN A C 1
ATOM 878 O O . GLN A 1 108 ? -0.417 14.557 10.507 1.00 92.19 108 GLN A O 1
ATOM 883 N N . ILE A 1 109 ? -0.728 12.618 9.408 1.00 92.12 109 ILE A N 1
ATOM 884 C CA . ILE A 1 109 ? -0.867 13.189 8.066 1.00 92.12 109 ILE A CA 1
ATOM 885 C C . ILE A 1 109 ? -1.975 12.431 7.330 1.00 92.12 109 ILE A C 1
ATOM 887 O O . ILE A 1 109 ? -2.039 11.207 7.401 1.00 92.12 109 ILE A O 1
ATOM 891 N N . TYR A 1 110 ? -2.853 13.142 6.623 1.00 94.12 110 TYR A N 1
ATOM 892 C CA . TYR A 1 110 ? -3.853 12.518 5.750 1.00 94.12 110 TYR A CA 1
ATOM 893 C C . TYR A 1 110 ? -3.196 11.721 4.619 1.00 94.12 110 TYR A C 1
ATOM 895 O O . TYR A 1 110 ? -2.176 12.145 4.074 1.00 94.12 110 TYR A O 1
ATOM 903 N N . LEU A 1 111 ? -3.789 10.587 4.243 1.00 93.25 111 LEU A N 1
ATOM 904 C CA . LEU A 1 111 ? -3.283 9.729 3.172 1.00 93.25 111 LEU A CA 1
ATOM 905 C C . LEU A 1 111 ? -3.146 10.487 1.843 1.00 93.25 111 LEU A C 1
ATOM 907 O O . LEU A 1 111 ? -2.158 10.288 1.140 1.00 93.25 111 LEU A O 1
ATOM 911 N N . SER A 1 112 ? -4.079 11.392 1.537 1.00 93.56 112 SER A N 1
ATOM 912 C CA . SER A 1 112 ? -4.037 12.274 0.360 1.00 93.56 112 SER A CA 1
ATOM 913 C C . SER A 1 112 ? -2.795 13.169 0.291 1.00 93.56 112 SER A C 1
ATOM 915 O O . SER A 1 112 ? -2.357 13.543 -0.795 1.00 93.56 112 SER A O 1
ATOM 917 N N . ASN A 1 113 ? -2.184 13.473 1.439 1.00 92.88 113 ASN A N 1
ATOM 918 C CA . ASN A 1 113 ? -0.986 14.305 1.542 1.00 92.88 113 ASN A CA 1
ATOM 919 C C . ASN A 1 113 ? 0.318 13.488 1.526 1.00 92.88 113 ASN A C 1
ATOM 921 O O . ASN A 1 113 ? 1.404 14.066 1.617 1.00 92.88 113 ASN A O 1
ATOM 925 N N . LEU A 1 114 ? 0.243 12.156 1.428 1.00 91.44 114 LEU A N 1
ATOM 926 C CA . LEU A 1 114 ? 1.409 11.278 1.389 1.00 91.44 114 LEU A CA 1
ATOM 927 C C . LEU A 1 114 ? 1.673 10.782 -0.033 1.00 91.44 114 LEU A C 1
ATOM 929 O O . LEU A 1 114 ? 0.871 10.072 -0.630 1.00 91.44 114 LEU A O 1
ATOM 933 N N . GLN A 1 115 ? 2.866 11.073 -0.549 1.00 90.31 115 GLN A N 1
ATOM 934 C CA . GLN A 1 115 ? 3.347 10.508 -1.810 1.00 90.31 115 GLN A CA 1
ATOM 935 C C . GLN A 1 115 ? 4.008 9.146 -1.566 1.00 90.31 115 GLN A C 1
ATOM 937 O O . GLN A 1 115 ? 5.234 9.014 -1.575 1.00 90.31 115 GLN A O 1
ATOM 942 N N . TRP A 1 116 ? 3.193 8.130 -1.310 1.00 91.31 116 TRP A N 1
ATOM 943 C CA . TRP A 1 116 ? 3.674 6.790 -0.997 1.00 91.31 116 TRP A CA 1
ATOM 944 C C . TRP A 1 116 ? 4.200 6.028 -2.224 1.00 91.31 116 TRP A C 1
ATOM 946 O O . TRP A 1 116 ? 3.777 6.213 -3.360 1.00 91.31 116 TRP A O 1
ATOM 956 N N . ILE A 1 117 ? 5.164 5.142 -1.997 1.00 89.25 117 ILE A N 1
ATOM 957 C CA . ILE A 1 117 ? 5.726 4.251 -3.028 1.00 89.25 117 ILE A CA 1
ATOM 958 C C . ILE A 1 117 ? 5.239 2.809 -2.878 1.00 89.25 117 ILE A C 1
ATOM 960 O O . ILE A 1 117 ? 5.273 2.039 -3.833 1.00 89.25 117 ILE A O 1
ATOM 964 N N . SER A 1 118 ? 4.773 2.454 -1.680 1.00 91.62 118 SER A N 1
ATOM 965 C CA . SER A 1 118 ? 4.191 1.155 -1.365 1.00 91.62 118 SER A CA 1
ATOM 966 C C . SER A 1 118 ? 3.002 1.362 -0.441 1.00 91.62 118 SER A C 1
ATOM 968 O O . SER A 1 118 ? 3.112 2.103 0.539 1.00 91.62 118 SER A O 1
ATOM 970 N N . PHE A 1 119 ? 1.897 0.698 -0.759 1.00 93.81 119 PHE A N 1
ATOM 971 C CA . PHE A 1 119 ? 0.676 0.652 0.035 1.00 93.81 119 PHE A CA 1
ATOM 972 C C . PHE A 1 119 ? 0.400 -0.803 0.411 1.00 93.81 119 PHE A C 1
ATOM 974 O O . PHE A 1 119 ? 0.447 -1.677 -0.451 1.00 93.81 119 PHE A O 1
ATOM 981 N N . GLN A 1 120 ? 0.135 -1.096 1.683 1.00 92.31 120 GLN A N 1
ATOM 982 C CA . GLN A 1 120 ? -0.049 -2.470 2.149 1.00 92.31 120 GLN A CA 1
ATOM 983 C C . GLN A 1 120 ? -1.255 -2.614 3.059 1.00 92.31 120 GLN A C 1
ATOM 985 O O . GLN A 1 120 ? -1.511 -1.757 3.904 1.00 92.31 120 GLN A O 1
ATOM 990 N N . THR A 1 121 ? -1.917 -3.761 2.950 1.00 89.19 121 THR A N 1
ATOM 991 C CA . THR A 1 121 ? -2.908 -4.238 3.915 1.00 89.19 121 THR A CA 1
ATOM 992 C C . THR A 1 121 ? -2.290 -5.379 4.722 1.00 89.19 121 THR A C 1
ATOM 994 O O . THR A 1 121 ? -1.760 -6.349 4.173 1.00 89.19 121 THR A O 1
ATOM 997 N N . ARG A 1 122 ? -2.293 -5.264 6.052 1.00 84.31 122 ARG A N 1
ATOM 998 C CA . ARG A 1 122 ? -1.715 -6.270 6.958 1.00 84.31 122 ARG A CA 1
ATOM 999 C C . ARG A 1 122 ? -2.656 -6.561 8.112 1.00 84.31 122 ARG A C 1
ATOM 1001 O O . ARG A 1 122 ? -3.251 -5.637 8.651 1.00 84.31 122 ARG A O 1
ATOM 1008 N N . SER A 1 123 ? -2.729 -7.819 8.533 1.00 79.50 123 SER A N 1
ATOM 1009 C CA . SER A 1 123 ? -3.202 -8.158 9.878 1.00 79.50 123 SER A CA 1
ATOM 1010 C C . SER A 1 123 ? -1.973 -8.353 10.752 1.00 79.50 123 SER A C 1
ATOM 1012 O O . SER A 1 123 ? -1.098 -9.137 10.378 1.00 79.50 123 SER A O 1
ATOM 1014 N N . ILE A 1 124 ? -1.873 -7.609 11.852 1.00 75.56 124 ILE A N 1
ATOM 1015 C CA . ILE A 1 124 ? -0.722 -7.681 12.757 1.00 75.56 124 ILE A CA 1
ATOM 1016 C C . ILE A 1 124 ? -1.243 -7.874 14.172 1.00 75.56 124 ILE A C 1
ATOM 1018 O O . ILE A 1 124 ? -1.967 -7.022 14.683 1.00 75.56 124 ILE A O 1
ATOM 1022 N N . ASP A 1 125 ? -0.859 -8.986 14.788 1.00 67.06 125 ASP A N 1
ATOM 1023 C CA . ASP A 1 125 ? -1.356 -9.370 16.110 1.00 67.06 125 ASP A CA 1
ATOM 1024 C C . ASP A 1 125 ? -0.733 -8.499 17.230 1.00 67.06 125 ASP A C 1
ATOM 1026 O O . ASP A 1 125 ? -1.407 -8.200 18.208 1.00 67.06 125 ASP A O 1
ATOM 1030 N N . ASP A 1 126 ? 0.491 -7.979 17.034 1.00 55.81 126 ASP A N 1
ATOM 1031 C CA . ASP A 1 126 ? 1.348 -7.409 18.098 1.00 55.81 126 ASP A CA 1
ATOM 1032 C C . ASP A 1 126 ? 1.484 -5.863 18.132 1.00 55.81 126 ASP A C 1
ATOM 1034 O O . ASP A 1 126 ? 2.398 -5.328 18.764 1.00 55.81 126 ASP A O 1
ATOM 1038 N N . PHE A 1 127 ? 0.613 -5.081 17.484 1.00 58.97 127 PHE A N 1
ATOM 1039 C CA . PHE A 1 127 ? 0.698 -3.600 17.532 1.00 58.97 127 PHE A CA 1
ATOM 1040 C C . PHE A 1 127 ? 0.150 -2.982 18.842 1.00 58.97 127 PHE A C 1
ATOM 1042 O O . PHE A 1 127 ? -0.441 -1.903 18.837 1.00 58.97 127 PHE A O 1
ATOM 1049 N N . GLU A 1 128 ? 0.340 -3.645 19.986 1.00 50.78 128 GLU A N 1
ATOM 1050 C CA . GLU A 1 128 ? -0.261 -3.263 21.276 1.00 50.78 128 GLU A CA 1
ATOM 1051 C C . GLU A 1 128 ? 0.308 -1.967 21.886 1.00 50.78 128 GLU A C 1
ATOM 1053 O O . GLU A 1 128 ? -0.299 -1.383 22.782 1.00 50.78 128 GLU A O 1
ATOM 1058 N N . THR A 1 129 ? 1.460 -1.476 21.419 1.00 50.25 129 THR A N 1
ATOM 1059 C CA . THR A 1 129 ? 2.188 -0.388 22.103 1.00 50.25 129 THR A CA 1
ATOM 1060 C C . THR A 1 129 ? 1.949 1.012 21.551 1.00 50.25 129 THR A C 1
ATOM 1062 O O . THR A 1 129 ? 2.356 1.984 22.189 1.00 50.25 129 THR A O 1
ATOM 1065 N N . VAL A 1 130 ? 1.280 1.164 20.407 1.00 49.69 130 VAL A N 1
ATOM 1066 C CA . VAL A 1 130 ? 1.037 2.490 19.826 1.00 49.69 130 VAL A CA 1
ATOM 1067 C C . VAL A 1 130 ? -0.454 2.696 19.700 1.00 49.69 130 VAL A C 1
ATOM 1069 O O . VAL A 1 130 ? -1.073 2.021 18.894 1.00 49.69 130 VAL A O 1
ATOM 1072 N N . ASN A 1 131 ? -1.002 3.610 20.511 1.00 49.34 131 ASN A N 1
ATOM 1073 C CA . ASN A 1 131 ? -2.420 3.974 20.551 1.00 49.34 131 ASN A CA 1
ATOM 1074 C C . ASN A 1 131 ? -2.900 4.315 19.129 1.00 49.34 131 ASN A C 1
ATOM 1076 O O . ASN A 1 131 ? -2.652 5.429 18.651 1.00 49.34 131 ASN A O 1
ATOM 1080 N N . PRO A 1 132 ? -3.535 3.378 18.410 1.00 52.44 132 PRO A N 1
ATOM 1081 C CA . PRO A 1 132 ? -3.977 3.643 17.063 1.00 52.44 132 PRO A CA 1
ATOM 1082 C C . PRO A 1 132 ? -5.228 4.498 17.203 1.00 52.44 132 PRO A C 1
ATOM 1084 O O . PRO A 1 132 ? -6.143 4.155 17.951 1.00 52.44 132 PRO A O 1
ATOM 1087 N N . HIS A 1 133 ? -5.297 5.619 16.496 1.00 54.44 133 HIS A N 1
ATOM 1088 C CA . HIS A 1 133 ? -6.586 6.273 16.346 1.00 54.44 133 HIS A CA 1
ATOM 1089 C C . HIS A 1 133 ? -7.484 5.327 15.552 1.00 54.44 133 HIS A C 1
ATOM 1091 O O . HIS A 1 133 ? -7.250 5.085 14.369 1.00 54.44 133 HIS A O 1
ATOM 1097 N N . ASP A 1 134 ? -8.473 4.748 16.229 1.00 53.59 134 ASP A N 1
ATOM 1098 C CA . ASP A 1 134 ? -9.454 3.866 15.612 1.00 53.59 134 ASP A CA 1
ATOM 1099 C C . ASP A 1 134 ? -10.317 4.687 14.651 1.00 53.59 134 ASP A C 1
ATOM 1101 O O . ASP A 1 134 ? -11.296 5.331 15.039 1.00 53.59 134 ASP A O 1
ATOM 1105 N N . ILE A 1 135 ? -9.953 4.678 13.370 1.00 53.16 135 ILE A N 1
ATOM 1106 C CA . ILE A 1 135 ? -10.806 5.230 12.327 1.00 53.16 135 ILE A CA 1
ATOM 1107 C C . ILE A 1 135 ? -11.829 4.156 11.976 1.00 53.16 135 ILE A C 1
ATOM 1109 O O . ILE A 1 135 ? -11.507 3.092 11.441 1.00 53.16 135 ILE A O 1
ATOM 1113 N N . LYS A 1 136 ? -13.099 4.446 12.272 1.00 52.44 136 LYS A N 1
ATOM 1114 C CA . LYS A 1 136 ? -14.211 3.699 11.686 1.00 52.44 136 LYS A CA 1
ATOM 1115 C C . LYS A 1 136 ? -14.210 4.006 10.199 1.00 52.44 136 LYS A C 1
ATOM 1117 O O . LYS A 1 136 ? -14.439 5.158 9.823 1.00 52.44 136 LYS A O 1
ATOM 1122 N N . MET A 1 137 ? -13.964 2.995 9.368 1.00 52.56 137 MET A N 1
ATOM 1123 C CA . MET A 1 137 ? -14.160 3.151 7.933 1.00 52.56 137 MET A CA 1
ATOM 1124 C C . MET A 1 137 ? -15.592 3.597 7.706 1.00 52.56 137 MET A C 1
ATOM 1126 O O . MET A 1 137 ? -16.546 2.884 8.025 1.00 52.56 137 MET A O 1
ATOM 1130 N N . LYS A 1 138 ? -15.752 4.811 7.182 1.00 48.16 138 LYS A N 1
ATOM 1131 C CA . LYS A 1 138 ? -17.008 5.156 6.542 1.00 48.16 138 LYS A CA 1
ATOM 1132 C C . LYS A 1 138 ? -17.046 4.245 5.329 1.00 48.16 138 LYS A C 1
ATOM 1134 O O . LYS A 1 138 ? -16.246 4.442 4.422 1.00 48.16 138 LYS A O 1
ATOM 1139 N N . GLN A 1 139 ? -17.933 3.250 5.331 1.00 48.41 139 GLN A N 1
ATOM 1140 C CA . GLN A 1 139 ? -18.394 2.660 4.082 1.00 48.41 139 GLN A CA 1
ATOM 1141 C C . GLN A 1 139 ? -18.981 3.827 3.295 1.00 48.41 139 GLN A C 1
ATOM 1143 O O . GLN A 1 139 ? -20.129 4.223 3.498 1.00 48.41 139 GLN A O 1
ATOM 1148 N N . GLN A 1 140 ? -18.147 4.498 2.504 1.00 47.09 140 GLN A N 1
ATOM 1149 C CA . GLN A 1 140 ? -18.671 5.426 1.536 1.00 47.09 140 GLN A CA 1
ATOM 1150 C C . GLN A 1 140 ? -19.497 4.554 0.607 1.00 47.09 140 GLN A C 1
ATOM 1152 O O . GLN A 1 140 ? -19.033 3.508 0.158 1.00 47.09 140 GLN A O 1
ATOM 1157 N N . ASN A 1 141 ? -20.745 4.954 0.377 1.00 41.72 141 ASN A N 1
ATOM 1158 C CA . ASN A 1 141 ? -21.519 4.427 -0.728 1.00 41.72 141 ASN A CA 1
ATOM 1159 C C . ASN A 1 141 ? -20.713 4.775 -1.978 1.00 41.72 141 ASN A C 1
ATOM 1161 O O . ASN A 1 141 ? -20.841 5.884 -2.499 1.00 41.72 141 ASN A O 1
ATOM 1165 N N . VAL A 1 142 ? -19.808 3.883 -2.388 1.00 48.53 142 VAL A N 1
ATOM 1166 C CA . VAL A 1 142 ? -19.068 4.004 -3.632 1.00 48.53 142 VAL A CA 1
ATOM 1167 C C . VAL A 1 142 ? -20.150 3.931 -4.693 1.00 48.53 142 VAL A C 1
ATOM 1169 O O . VAL A 1 142 ? -20.627 2.865 -5.064 1.00 48.53 142 VAL A O 1
ATOM 1172 N N . THR A 1 143 ? -20.643 5.091 -5.118 1.00 43.22 143 THR A N 1
ATOM 1173 C CA . THR A 1 143 ? -21.434 5.192 -6.336 1.00 43.22 143 THR A CA 1
ATOM 1174 C C . THR A 1 143 ? -20.582 4.544 -7.411 1.00 43.22 143 THR A C 1
ATOM 1176 O O . THR A 1 143 ? -19.466 5.021 -7.623 1.00 43.22 143 THR A O 1
ATOM 1179 N N . ASN A 1 144 ? -21.096 3.452 -7.987 1.00 46.69 144 ASN A N 1
ATOM 1180 C CA . ASN A 1 144 ? -20.502 2.572 -8.999 1.00 46.69 144 ASN A CA 1
ATOM 1181 C C . ASN A 1 144 ? -19.952 3.339 -10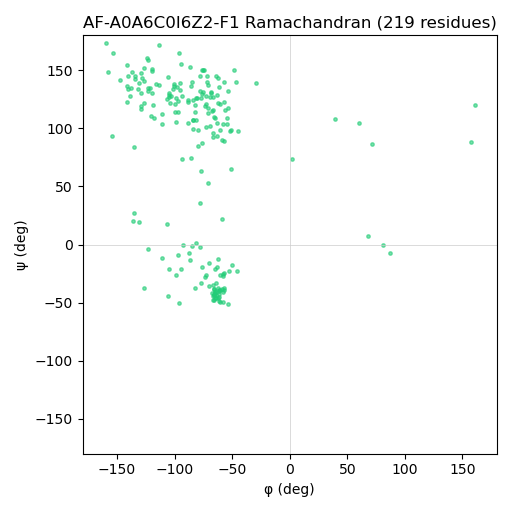.220 1.00 46.69 144 ASN A C 1
ATOM 1183 O O . ASN A 1 144 ? -20.452 3.197 -11.336 1.00 46.69 144 ASN A O 1
ATOM 1187 N N . ASN A 1 145 ? -18.930 4.167 -10.039 1.00 50.03 145 ASN A N 1
ATOM 1188 C CA . ASN A 1 145 ? -18.145 4.714 -11.128 1.00 50.03 145 ASN A CA 1
ATOM 1189 C C . ASN A 1 145 ? -17.169 3.616 -11.523 1.00 50.03 145 ASN A C 1
ATOM 1191 O O . ASN A 1 145 ? -16.036 3.610 -11.058 1.00 50.03 145 ASN A O 1
ATOM 1195 N N . ARG A 1 146 ? -17.651 2.712 -12.384 1.00 52.88 146 ARG A N 1
ATOM 1196 C CA . ARG A 1 146 ? -16.983 1.515 -12.929 1.00 52.88 146 ARG A CA 1
ATOM 1197 C C . ARG A 1 146 ? -15.679 1.771 -13.713 1.00 52.88 146 ARG A C 1
ATOM 1199 O O . ARG A 1 146 ? -15.289 0.947 -14.525 1.00 52.88 146 ARG A O 1
ATOM 1206 N N . ASN A 1 147 ? -15.005 2.894 -13.492 1.00 59.72 147 ASN A N 1
ATOM 1207 C CA . ASN A 1 147 ? -13.829 3.334 -14.240 1.00 59.72 147 ASN A CA 1
ATOM 1208 C C . ASN A 1 147 ? -12.678 3.763 -13.315 1.00 59.72 147 ASN A C 1
ATOM 1210 O O . ASN A 1 147 ? -11.818 4.534 -13.732 1.00 59.72 147 ASN A O 1
ATOM 1214 N N . THR A 1 148 ? -12.679 3.339 -12.050 1.00 77.81 148 THR A N 1
ATOM 1215 C CA . THR A 1 148 ? -11.529 3.570 -11.164 1.00 77.81 148 THR A CA 1
ATOM 1216 C C . THR A 1 148 ? -10.609 2.357 -11.179 1.00 77.81 148 THR A C 1
ATOM 1218 O O . THR A 1 148 ? -11.063 1.240 -11.425 1.00 77.81 148 THR A O 1
ATOM 1221 N N . ILE A 1 149 ? -9.323 2.548 -10.874 1.00 84.50 149 ILE A N 1
ATOM 1222 C CA . ILE A 1 149 ? -8.378 1.426 -10.757 1.00 84.50 149 ILE A CA 1
ATOM 1223 C C . ILE A 1 149 ? -8.831 0.384 -9.715 1.00 84.50 149 ILE A C 1
ATOM 1225 O O . ILE A 1 149 ? -8.491 -0.786 -9.827 1.00 84.50 149 ILE A O 1
ATOM 1229 N N . ILE A 1 150 ? -9.643 0.783 -8.731 1.00 86.44 150 ILE A N 1
ATOM 1230 C CA . ILE A 1 150 ? -10.190 -0.107 -7.697 1.00 86.44 150 ILE A CA 1
ATOM 1231 C C . ILE A 1 150 ? -11.053 -1.218 -8.309 1.00 86.44 150 ILE A C 1
ATOM 1233 O O . ILE A 1 150 ? -10.963 -2.370 -7.889 1.00 86.44 150 ILE A O 1
ATOM 1237 N N . ASP A 1 151 ? -11.833 -0.892 -9.337 1.00 85.19 151 ASP A N 1
ATOM 1238 C CA . ASP A 1 151 ? -12.716 -1.843 -10.020 1.00 85.19 151 ASP A CA 1
ATOM 1239 C C . ASP A 1 151 ? -12.007 -2.597 -11.155 1.00 85.19 151 ASP A C 1
ATOM 1241 O O . ASP A 1 151 ? -12.588 -3.497 -11.763 1.00 85.19 151 ASP A O 1
ATOM 1245 N N . MET A 1 152 ? -10.769 -2.213 -11.475 1.00 84.44 152 MET A N 1
ATOM 1246 C CA . MET A 1 152 ? -10.056 -2.722 -12.635 1.00 84.44 152 MET A CA 1
ATOM 1247 C C . MET A 1 152 ? -9.630 -4.175 -12.437 1.00 84.44 152 MET A C 1
ATOM 1249 O O . MET A 1 152 ? -9.196 -4.583 -11.356 1.00 84.44 152 MET A O 1
ATOM 1253 N N . GLU A 1 153 ? -9.761 -4.951 -13.510 1.00 88.50 153 GLU A N 1
ATOM 1254 C CA . GLU A 1 153 ? -9.349 -6.345 -13.553 1.00 88.50 153 GLU A CA 1
ATOM 1255 C C . GLU A 1 153 ? -7.822 -6.442 -13.610 1.00 88.50 153 GLU A C 1
ATOM 1257 O O . GLU A 1 153 ? -7.178 -5.973 -14.547 1.00 88.50 153 GLU A O 1
ATOM 1262 N N . MET A 1 154 ? -7.251 -7.078 -12.596 1.00 90.38 154 MET A N 1
ATOM 1263 C CA . MET A 1 154 ? -5.838 -7.397 -12.498 1.00 90.38 154 MET A CA 1
ATOM 1264 C C . MET A 1 154 ? -5.615 -8.821 -13.004 1.00 90.38 154 MET A C 1
ATOM 1266 O O . MET A 1 154 ? -6.384 -9.729 -12.671 1.00 90.38 154 MET A O 1
ATOM 1270 N N . LYS A 1 155 ? -4.538 -9.045 -13.756 1.00 92.88 155 LYS A N 1
ATOM 1271 C CA . LYS A 1 155 ? -4.180 -10.369 -14.282 1.00 92.88 155 LYS A CA 1
ATOM 1272 C C . LYS A 1 155 ? -3.083 -10.995 -13.435 1.00 92.88 155 LYS A C 1
ATOM 1274 O O . LYS A 1 155 ? -2.122 -10.323 -13.063 1.00 92.88 155 LYS A O 1
ATOM 1279 N N . LEU A 1 156 ? -3.204 -12.288 -13.158 1.00 92.62 156 LEU A N 1
ATOM 1280 C CA . LEU A 1 156 ? -2.141 -13.070 -12.542 1.00 92.62 156 LEU A CA 1
ATOM 1281 C C . LEU A 1 156 ? -0.903 -13.045 -13.451 1.00 92.62 156 LEU A C 1
ATOM 1283 O O . LEU A 1 156 ? -0.964 -13.464 -14.606 1.00 92.62 156 LEU A O 1
ATOM 1287 N N . SER A 1 157 ? 0.210 -12.547 -12.922 1.00 93.19 157 SER A N 1
ATOM 1288 C CA . SER A 1 157 ? 1.470 -12.389 -13.652 1.00 93.19 157 SER A CA 1
ATOM 1289 C C . SER A 1 157 ? 2.503 -13.433 -13.233 1.00 93.19 157 SER A C 1
ATOM 1291 O O . SER A 1 157 ? 3.153 -14.040 -14.082 1.00 93.19 157 SER A O 1
ATOM 1293 N N . GLU A 1 158 ? 2.637 -13.675 -11.928 1.00 92.62 158 GLU A N 1
ATOM 1294 C CA . GLU A 1 158 ? 3.659 -14.565 -11.377 1.00 92.62 158 GLU A CA 1
ATOM 1295 C C . GLU A 1 158 ? 3.143 -15.264 -10.116 1.00 92.62 158 GLU A C 1
ATOM 1297 O O . GLU A 1 158 ? 2.484 -14.654 -9.273 1.00 92.62 158 GLU A O 1
ATOM 1302 N N . GLU A 1 159 ? 3.488 -16.540 -9.952 1.00 90.38 159 GLU A N 1
ATOM 1303 C CA . GLU A 1 159 ? 3.270 -17.280 -8.713 1.00 90.38 159 GLU A CA 1
ATOM 1304 C C . GLU A 1 159 ? 4.615 -17.746 -8.145 1.00 90.38 159 GLU A C 1
ATOM 1306 O O . GLU A 1 159 ? 5.353 -18.498 -8.779 1.00 90.38 159 GLU A O 1
ATOM 1311 N N . LEU A 1 160 ? 4.918 -17.306 -6.924 1.00 87.50 160 LEU A N 1
ATOM 1312 C CA . LEU A 1 160 ? 6.106 -17.684 -6.167 1.00 87.50 160 LEU A CA 1
ATOM 1313 C C . LEU A 1 160 ? 5.713 -18.499 -4.929 1.00 87.50 160 LEU A C 1
ATOM 1315 O O . LEU A 1 160 ? 4.537 -18.637 -4.574 1.00 87.50 160 LEU A O 1
ATOM 1319 N N . ASN A 1 161 ? 6.713 -19.060 -4.248 1.00 84.25 161 ASN A N 1
ATOM 1320 C CA . ASN A 1 161 ? 6.489 -19.899 -3.067 1.00 84.25 161 ASN A CA 1
ATOM 1321 C C . ASN A 1 161 ? 5.848 -19.128 -1.902 1.00 84.25 161 ASN A C 1
ATOM 1323 O O . ASN A 1 161 ? 5.070 -19.700 -1.144 1.00 84.25 161 ASN A O 1
ATOM 1327 N N . ASP A 1 162 ? 6.167 -17.844 -1.754 1.00 84.62 162 ASP A N 1
ATOM 1328 C CA . ASP A 1 162 ? 5.757 -16.989 -0.637 1.00 84.62 162 ASP A CA 1
ATOM 1329 C C . ASP A 1 162 ? 4.759 -15.889 -1.029 1.00 84.62 162 ASP A C 1
ATOM 1331 O O . ASP A 1 162 ? 4.168 -15.254 -0.152 1.00 84.62 162 ASP A O 1
ATOM 1335 N N . ARG A 1 163 ? 4.544 -15.662 -2.329 1.00 88.69 163 ARG A N 1
ATOM 1336 C CA . ARG A 1 163 ? 3.644 -14.619 -2.829 1.00 88.69 163 ARG A CA 1
ATOM 1337 C C . ARG A 1 163 ? 3.063 -14.925 -4.202 1.00 88.69 163 ARG A C 1
ATOM 1339 O O . ARG A 1 163 ? 3.573 -15.769 -4.932 1.00 88.69 163 ARG A O 1
ATOM 1346 N N . ILE A 1 164 ? 2.022 -14.186 -4.557 1.00 91.69 164 ILE A N 1
ATOM 1347 C CA . ILE A 1 164 ? 1.393 -14.199 -5.878 1.00 91.69 164 ILE A CA 1
ATOM 1348 C C . ILE A 1 164 ? 1.279 -12.773 -6.376 1.00 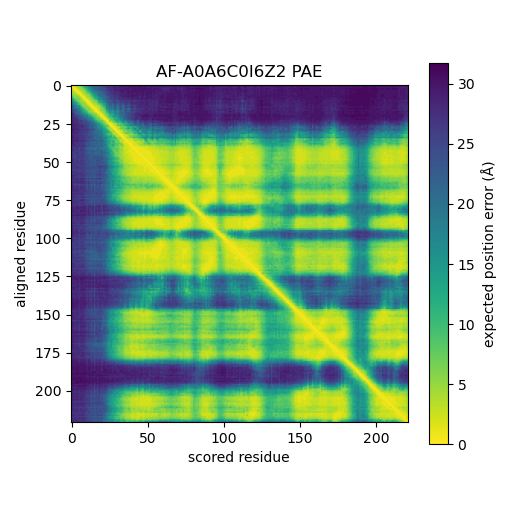91.69 164 ILE A C 1
ATOM 1350 O O . ILE A 1 164 ? 0.781 -11.916 -5.651 1.00 91.69 164 ILE A O 1
ATOM 1354 N N . ARG A 1 165 ? 1.721 -12.526 -7.604 1.00 93.88 165 ARG A N 1
ATOM 1355 C CA . ARG A 1 165 ? 1.730 -11.203 -8.213 1.00 93.88 165 ARG A CA 1
ATOM 1356 C C . ARG A 1 165 ? 0.623 -11.065 -9.237 1.00 93.88 165 ARG A C 1
ATOM 1358 O O . ARG A 1 165 ? 0.562 -11.824 -10.203 1.00 93.88 165 ARG A O 1
ATOM 1365 N N . TYR A 1 166 ? -0.172 -10.024 -9.063 1.00 93.62 166 TYR A N 1
ATOM 1366 C CA . TYR A 1 166 ? -1.109 -9.527 -10.053 1.00 93.62 166 TYR A CA 1
ATOM 1367 C C . TYR A 1 166 ? -0.575 -8.232 -10.661 1.00 93.62 166 TYR A C 1
ATOM 1369 O O . TYR A 1 166 ? 0.043 -7.416 -9.975 1.00 93.62 166 TYR A O 1
ATOM 1377 N N . ASP A 1 167 ? -0.821 -8.048 -11.949 1.00 91.62 167 ASP A N 1
ATOM 1378 C CA . ASP A 1 167 ? -0.372 -6.901 -12.725 1.00 91.62 167 ASP A CA 1
ATOM 1379 C C . ASP A 1 167 ? -1.542 -6.281 -13.494 1.00 91.62 167 ASP A C 1
ATOM 1381 O O . ASP A 1 167 ? -2.478 -6.968 -13.913 1.00 91.62 167 ASP A O 1
ATOM 1385 N N . CYS A 1 168 ? -1.470 -4.967 -13.670 1.00 88.38 168 CYS A N 1
ATOM 1386 C CA . CYS A 1 168 ? -2.372 -4.200 -14.514 1.00 88.38 168 CYS A CA 1
ATOM 1387 C C . CYS A 1 168 ? -1.615 -3.181 -15.386 1.00 88.38 168 CYS A C 1
ATOM 1389 O O . CYS A 1 168 ? -2.175 -2.161 -15.796 1.00 88.38 168 CYS A O 1
ATOM 1391 N N . SER A 1 169 ? -0.346 -3.466 -15.698 1.00 82.12 169 SER A N 1
ATOM 1392 C CA . SER A 1 169 ? 0.556 -2.620 -16.491 1.00 82.12 169 SER A CA 1
ATOM 1393 C C . SER A 1 169 ? 0.004 -2.187 -17.851 1.00 82.12 169 SER A C 1
ATOM 1395 O O . SER A 1 169 ? 0.417 -1.150 -18.364 1.00 82.12 169 SER A O 1
ATOM 1397 N N . GLU A 1 170 ? -0.966 -2.920 -18.410 1.00 82.25 170 GLU A N 1
ATOM 1398 C CA . GLU A 1 170 ? -1.697 -2.541 -19.629 1.00 82.25 170 GLU A CA 1
ATOM 1399 C C . GLU A 1 170 ? -2.470 -1.213 -19.487 1.00 82.25 170 GLU A C 1
ATOM 1401 O O . GLU A 1 170 ? -2.700 -0.525 -20.483 1.00 82.25 170 GLU A O 1
ATOM 1406 N N . HIS A 1 171 ? -2.859 -0.838 -18.266 1.00 83.25 171 HIS A N 1
ATOM 1407 C CA . HIS A 1 171 ? -3.667 0.354 -17.987 1.00 83.25 171 HIS A CA 1
ATOM 1408 C C . HIS A 1 171 ? -3.046 1.283 -16.948 1.00 83.25 171 HIS A C 1
ATOM 1410 O O . HIS A 1 171 ? -3.148 2.499 -17.087 1.00 83.25 171 HIS A O 1
ATOM 1416 N N . TYR A 1 172 ? -2.402 0.729 -15.922 1.00 84.38 172 TYR A N 1
ATOM 1417 C CA . TYR A 1 172 ? -1.766 1.488 -14.854 1.00 84.38 172 TYR A CA 1
ATOM 1418 C C . TYR A 1 172 ? -0.443 0.843 -14.452 1.00 84.38 172 TYR A C 1
ATOM 1420 O O . TYR A 1 172 ? -0.351 -0.380 -14.400 1.00 84.38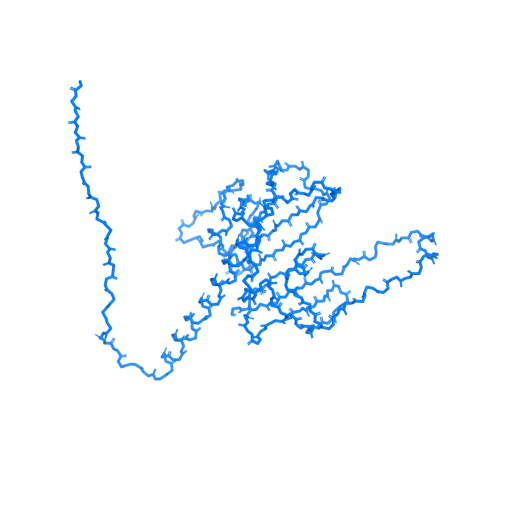 172 TYR A O 1
ATOM 1428 N N . PRO A 1 173 ? 0.577 1.630 -14.081 1.00 86.75 173 PRO A N 1
ATOM 1429 C CA . PRO A 1 173 ? 1.871 1.107 -13.664 1.00 86.75 173 PRO A CA 1
ATOM 1430 C C . PRO A 1 173 ? 1.815 0.560 -12.226 1.00 86.75 173 PRO A C 1
ATOM 1432 O O . PRO A 1 173 ? 2.461 1.085 -11.320 1.00 86.75 173 PRO A O 1
ATOM 1435 N N . VAL A 1 174 ? 1.008 -0.474 -11.992 1.00 87.94 174 VAL A N 1
ATOM 1436 C CA . VAL A 1 174 ? 0.720 -1.021 -10.663 1.00 87.94 174 VAL A CA 1
ATOM 1437 C C . VAL A 1 174 ? 0.860 -2.529 -10.666 1.00 87.94 174 VAL A C 1
ATOM 1439 O O . VAL A 1 174 ? 0.305 -3.219 -11.517 1.00 87.94 174 VAL A O 1
ATOM 1442 N N . THR A 1 175 ? 1.542 -3.030 -9.643 1.00 92.00 175 THR A N 1
ATOM 1443 C CA . THR A 1 175 ? 1.558 -4.451 -9.297 1.00 92.00 175 THR A CA 1
ATOM 1444 C C . THR A 1 175 ? 1.020 -4.653 -7.891 1.00 92.00 175 THR A C 1
ATOM 1446 O O . THR A 1 175 ? 1.130 -3.773 -7.032 1.00 92.00 175 THR A O 1
ATOM 1449 N N . VAL A 1 176 ? 0.427 -5.819 -7.654 1.00 92.44 176 VAL A N 1
ATOM 1450 C CA . VAL A 1 176 ? -0.092 -6.225 -6.350 1.00 92.44 176 VAL A CA 1
ATOM 1451 C C . VAL A 1 176 ? 0.451 -7.598 -6.002 1.00 92.44 176 VAL A C 1
ATOM 1453 O O . VAL A 1 176 ? 0.142 -8.579 -6.671 1.00 92.44 176 VAL A O 1
ATOM 1456 N N . ASP A 1 177 ? 1.227 -7.667 -4.927 1.00 92.38 177 ASP A N 1
ATOM 1457 C CA . ASP A 1 177 ? 1.722 -8.920 -4.372 1.00 92.38 177 ASP A CA 1
ATOM 1458 C C . ASP A 1 177 ? 0.823 -9.364 -3.215 1.00 92.38 177 ASP A C 1
ATOM 1460 O O . ASP A 1 177 ? 0.782 -8.715 -2.169 1.00 92.38 177 ASP A O 1
ATOM 1464 N N . ILE A 1 178 ? 0.117 -10.481 -3.378 1.00 90.44 178 ILE A N 1
ATOM 1465 C CA . ILE A 1 178 ? -0.569 -11.186 -2.294 1.00 90.44 178 ILE A CA 1
ATOM 1466 C C . ILE A 1 178 ? 0.453 -12.043 -1.557 1.00 90.44 178 ILE A C 1
ATOM 1468 O O . ILE A 1 178 ? 1.119 -12.877 -2.170 1.00 90.44 178 ILE A O 1
ATOM 1472 N N . MET A 1 179 ? 0.558 -11.884 -0.240 1.00 84.56 179 MET A N 1
ATOM 1473 C CA . MET A 1 179 ? 1.437 -12.735 0.561 1.00 84.56 179 MET A CA 1
ATOM 1474 C C . MET A 1 179 ? 0.726 -14.037 0.928 1.00 84.56 179 MET A C 1
ATOM 1476 O O . MET A 1 179 ? -0.324 -14.007 1.573 1.00 84.56 179 MET A O 1
ATOM 1480 N N . LYS A 1 180 ? 1.325 -15.181 0.580 1.00 82.88 180 LYS A N 1
ATOM 1481 C CA . LYS A 1 180 ? 0.830 -16.491 1.015 1.00 82.88 180 LYS A CA 1
ATOM 1482 C C . LYS A 1 180 ? 1.040 -16.605 2.521 1.00 82.88 180 LYS A C 1
ATOM 1484 O O . LYS A 1 180 ? 2.136 -16.340 3.028 1.00 82.88 180 LYS A O 1
ATOM 1489 N N . LYS A 1 181 ? 0.010 -17.014 3.264 1.00 68.56 181 LYS A N 1
ATOM 1490 C CA . LYS A 1 181 ? 0.197 -17.347 4.680 1.00 68.56 181 LYS A CA 1
ATOM 1491 C C . LYS A 1 181 ? 1.170 -18.520 4.742 1.00 68.56 181 LYS A C 1
ATOM 1493 O O . LYS A 1 181 ? 0.908 -19.574 4.168 1.00 68.56 181 LYS A O 1
ATOM 1498 N N . LYS A 1 182 ? 2.299 -18.357 5.440 1.00 60.16 182 LYS A N 1
ATOM 1499 C CA . LYS A 1 182 ? 3.114 -19.519 5.805 1.00 60.16 182 LYS A CA 1
ATOM 1500 C C . LYS A 1 182 ? 2.201 -20.443 6.597 1.00 60.16 182 LYS A C 1
ATOM 1502 O O . LYS A 1 182 ? 1.640 -20.007 7.604 1.00 60.16 182 LYS A O 1
ATOM 1507 N N . ALA A 1 183 ? 2.038 -21.681 6.137 1.00 53.62 183 ALA A N 1
ATOM 1508 C CA . ALA A 1 183 ? 1.439 -22.720 6.953 1.00 53.62 183 ALA A CA 1
ATOM 1509 C C . ALA A 1 183 ? 2.255 -22.761 8.249 1.00 53.62 183 ALA A C 1
ATOM 1511 O O . ALA A 1 183 ? 3.408 -23.190 8.246 1.00 53.62 183 ALA A O 1
ATOM 1512 N N . LYS A 1 184 ? 1.711 -22.211 9.342 1.00 48.66 184 LYS A N 1
ATOM 1513 C CA . LYS A 1 184 ? 2.246 -22.498 10.673 1.00 48.66 184 LYS A CA 1
ATOM 1514 C C . LYS A 1 184 ? 2.245 -24.022 10.767 1.00 48.66 184 LYS A C 1
ATOM 1516 O O . LYS A 1 184 ? 1.247 -24.620 10.367 1.00 48.66 184 LYS A O 1
ATOM 1521 N N . GLU A 1 185 ? 3.347 -24.630 11.209 1.00 43.81 185 GLU A N 1
ATOM 1522 C CA . GLU A 1 185 ? 3.396 -26.064 11.512 1.00 43.81 185 GLU A CA 1
ATOM 1523 C C . GLU A 1 185 ? 2.219 -26.378 12.438 1.00 43.81 185 GLU A C 1
ATOM 1525 O O . GLU A 1 185 ? 2.208 -26.036 13.620 1.00 43.81 185 GLU A O 1
ATOM 1530 N N . LYS A 1 186 ? 1.154 -26.897 11.836 1.00 41.47 186 LYS A N 1
ATOM 1531 C CA . LYS A 1 186 ? -0.127 -27.129 12.476 1.00 41.47 186 LYS A CA 1
ATOM 1532 C C . LYS A 1 186 ? -0.130 -28.579 12.933 1.00 41.47 186 LYS A C 1
ATOM 1534 O O . LYS A 1 186 ? 0.286 -29.475 12.199 1.00 41.47 186 LYS A O 1
ATOM 1539 N N . ASN A 1 187 ? -0.537 -28.774 14.185 1.00 45.38 187 ASN A N 1
ATOM 1540 C CA . ASN A 1 187 ? -0.650 -30.075 14.831 1.00 45.38 187 ASN A CA 1
ATOM 1541 C C . ASN A 1 187 ? -1.399 -31.075 13.938 1.00 45.38 187 ASN A C 1
ATOM 1543 O O . ASN A 1 187 ? -2.307 -30.706 13.202 1.00 45.38 187 ASN A O 1
ATOM 1547 N N . ILE A 1 188 ? -1.056 -32.356 14.083 1.00 46.03 188 ILE A N 1
ATOM 1548 C CA . ILE A 1 188 ? -1.523 -33.518 13.298 1.00 46.03 188 ILE A CA 1
ATOM 1549 C C . ILE A 1 188 ? -3.065 -33.601 13.158 1.00 46.03 188 ILE A C 1
ATOM 1551 O O . ILE A 1 188 ? -3.572 -34.249 12.248 1.00 46.03 188 ILE A O 1
ATOM 1555 N N . TYR A 1 189 ? -3.827 -32.902 14.004 1.00 46.44 189 TYR A N 1
ATOM 1556 C CA . TYR A 1 189 ? -5.289 -32.816 13.931 1.00 46.44 189 TYR A CA 1
ATOM 1557 C C . TYR A 1 189 ? -5.834 -31.887 12.831 1.00 46.44 189 TYR A C 1
ATOM 1559 O O . TYR A 1 189 ? -6.971 -32.072 12.414 1.00 46.44 189 TYR A O 1
ATOM 1567 N N . ASP A 1 190 ? -5.036 -30.955 12.299 1.00 44.84 190 ASP A N 1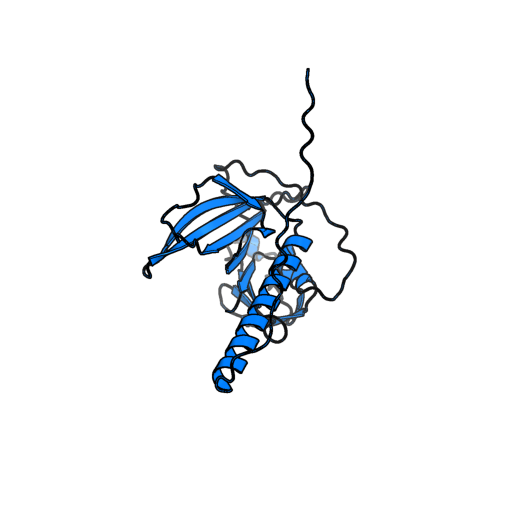
ATOM 1568 C CA . ASP A 1 190 ? -5.405 -30.125 11.138 1.00 44.84 190 ASP A CA 1
ATOM 1569 C C . ASP A 1 190 ? -5.265 -30.880 9.795 1.00 44.84 190 ASP A C 1
ATOM 1571 O O . ASP A 1 190 ? -5.570 -30.332 8.743 1.00 44.84 190 ASP A O 1
ATOM 1575 N N . MET A 1 191 ? -4.808 -32.141 9.804 1.00 44.38 191 MET A N 1
ATOM 1576 C CA . MET A 1 191 ? -4.689 -32.980 8.598 1.00 44.38 191 MET A CA 1
ATOM 1577 C C . MET A 1 191 ? -5.988 -33.714 8.217 1.00 44.38 191 MET A C 1
ATOM 1579 O O . MET A 1 191 ? -5.999 -34.448 7.230 1.00 44.38 191 MET A O 1
ATOM 1583 N N . MET A 1 192 ? -7.062 -33.563 9.000 1.00 44.94 192 MET A N 1
ATOM 1584 C CA . MET A 1 192 ? -8.347 -34.243 8.765 1.00 44.94 192 MET A CA 1
ATOM 1585 C C . MET A 1 192 ? -9.354 -33.401 7.969 1.00 44.94 192 MET A C 1
ATOM 1587 O O . MET A 1 192 ? -10.220 -33.984 7.322 1.00 44.94 192 MET A O 1
ATOM 1591 N N . ASP A 1 193 ? -9.203 -32.075 7.930 1.00 40.34 193 ASP A N 1
ATOM 1592 C CA . ASP A 1 193 ? -9.956 -31.213 7.017 1.00 40.34 193 ASP A CA 1
ATOM 1593 C C . ASP A 1 193 ? -9.060 -30.876 5.828 1.00 40.34 193 ASP A C 1
ATOM 1595 O O . ASP A 1 193 ? -7.991 -30.283 5.971 1.00 40.34 193 ASP A O 1
ATOM 1599 N N . GLY A 1 194 ? -9.465 -31.367 4.656 1.00 40.00 194 GLY A N 1
ATOM 1600 C CA . GLY A 1 194 ? -8.677 -31.360 3.434 1.00 40.00 194 GLY A CA 1
ATOM 1601 C C . GLY A 1 194 ? -8.017 -30.014 3.156 1.00 40.00 194 GLY A C 1
ATOM 1602 O O . GLY A 1 194 ? -8.622 -28.963 3.330 1.00 40.00 194 GLY A O 1
ATOM 1603 N N . TYR A 1 195 ? -6.770 -30.076 2.685 1.00 41.19 195 TYR A N 1
ATOM 1604 C CA . TYR A 1 195 ? -6.049 -28.951 2.105 1.00 41.19 195 TYR A CA 1
ATOM 1605 C C . TYR A 1 195 ? -6.963 -28.194 1.129 1.00 41.19 195 TYR A C 1
ATOM 1607 O O . TYR A 1 195 ? -7.085 -28.574 -0.039 1.00 41.19 195 TYR A O 1
ATOM 1615 N N . GLU A 1 196 ? -7.583 -27.106 1.583 1.00 45.19 196 GLU A N 1
ATOM 1616 C CA . GLU A 1 196 ? -8.097 -26.085 0.687 1.00 45.19 196 GLU A CA 1
ATOM 1617 C C . GLU A 1 196 ? -6.867 -25.467 0.038 1.00 45.19 196 GLU A C 1
ATOM 1619 O O . GLU A 1 196 ? -6.191 -24.592 0.577 1.00 45.19 196 GLU A O 1
ATOM 1624 N N . LYS A 1 197 ? -6.505 -26.012 -1.122 1.00 49.56 197 LYS A N 1
ATOM 1625 C CA . LYS A 1 197 ? -5.620 -25.336 -2.052 1.00 49.56 197 LYS A CA 1
ATOM 1626 C C . LYS A 1 197 ? -6.286 -23.983 -2.296 1.00 49.56 197 LYS A C 1
ATOM 1628 O O . LYS A 1 197 ? -7.365 -23.955 -2.878 1.00 49.56 197 LYS A O 1
ATOM 1633 N N . GLU A 1 198 ? -5.718 -22.895 -1.779 1.00 58.88 198 GLU A N 1
ATOM 1634 C CA . GLU A 1 198 ? -6.230 -21.555 -2.064 1.00 58.88 198 GLU A CA 1
ATOM 1635 C C . GLU A 1 198 ? -6.181 -21.386 -3.588 1.00 58.88 198 GLU A C 1
ATOM 1637 O O . GLU A 1 198 ? -5.110 -21.286 -4.190 1.00 58.88 198 GLU A O 1
ATOM 1642 N N . TYR A 1 199 ? -7.341 -21.490 -4.236 1.00 62.38 199 TYR A N 1
ATOM 1643 C CA . TYR A 1 199 ? -7.453 -21.339 -5.677 1.00 62.38 199 TYR A CA 1
ATOM 1644 C C . TYR A 1 199 ? -7.455 -19.847 -5.975 1.00 62.38 199 TYR A C 1
ATOM 1646 O O . TYR A 1 199 ? -8.473 -19.171 -5.845 1.00 62.38 199 TYR A O 1
ATOM 1654 N N . TYR A 1 200 ? -6.293 -19.336 -6.361 1.00 74.19 200 TYR A N 1
ATOM 1655 C CA . TYR A 1 200 ? -6.169 -17.978 -6.864 1.00 74.19 200 TYR A CA 1
ATOM 1656 C C . TYR A 1 200 ? -6.713 -17.917 -8.288 1.00 74.19 200 TYR A C 1
ATOM 1658 O O . TYR A 1 200 ? -6.406 -18.769 -9.127 1.00 74.19 200 TYR A O 1
ATOM 1666 N N . THR A 1 201 ? -7.567 -16.935 -8.554 1.00 79.50 201 THR A N 1
ATOM 1667 C CA . THR A 1 201 ? -8.197 -16.782 -9.862 1.00 79.50 201 THR A CA 1
ATOM 1668 C C . THR A 1 201 ? -7.211 -16.164 -10.858 1.00 79.50 201 THR A C 1
ATOM 1670 O O . THR A 1 201 ? -6.420 -15.302 -10.482 1.00 79.50 201 THR A O 1
ATOM 1673 N N . PRO A 1 202 ? -7.243 -16.548 -12.149 1.00 84.62 202 PRO A N 1
ATOM 1674 C CA . PRO A 1 202 ? -6.372 -15.945 -13.164 1.00 84.62 202 PRO A CA 1
ATOM 1675 C C . PRO A 1 202 ? -6.546 -14.427 -13.287 1.00 84.62 202 PRO A C 1
ATOM 1677 O O . PRO A 1 202 ? -5.619 -13.727 -13.692 1.00 84.62 202 PRO A O 1
ATOM 1680 N N . THR A 1 203 ? -7.733 -13.927 -12.942 1.00 86.75 203 THR A N 1
ATOM 1681 C CA . THR A 1 203 ? -8.047 -12.505 -12.902 1.00 86.75 203 THR A CA 1
ATOM 1682 C C . THR A 1 203 ? -8.852 -12.151 -11.656 1.00 86.75 203 THR A C 1
ATOM 1684 O O . THR A 1 203 ? -9.588 -12.983 -11.116 1.00 86.75 203 THR A O 1
ATOM 1687 N N . CYS A 1 204 ? -8.667 -10.935 -11.143 1.00 88.00 204 CYS A N 1
ATOM 1688 C CA . CYS A 1 204 ? -9.324 -10.453 -9.928 1.00 88.00 204 CYS A CA 1
ATOM 1689 C C . CYS A 1 204 ? -9.344 -8.918 -9.900 1.00 88.00 204 CYS A C 1
ATOM 1691 O O . CYS A 1 204 ? -8.411 -8.299 -10.402 1.00 88.00 204 CYS A O 1
ATOM 1693 N N . SER A 1 205 ? -10.362 -8.282 -9.312 1.00 89.25 205 SER A N 1
ATOM 1694 C CA . SER A 1 205 ? -10.362 -6.816 -9.174 1.00 89.25 205 SER A CA 1
ATOM 1695 C C . SER A 1 205 ? -9.426 -6.346 -8.059 1.00 89.25 205 SER A C 1
ATOM 1697 O O . SER A 1 205 ? -9.270 -7.034 -7.045 1.00 89.25 205 SER A O 1
ATOM 1699 N N . LEU A 1 206 ? -8.852 -5.144 -8.191 1.00 88.06 206 LEU A N 1
ATOM 1700 C CA . LEU A 1 206 ? -8.022 -4.554 -7.133 1.00 88.06 206 LEU A CA 1
ATOM 1701 C C . LEU A 1 206 ? -8.784 -4.442 -5.799 1.00 88.06 206 LEU A C 1
ATOM 1703 O O . LEU A 1 206 ? -8.219 -4.732 -4.747 1.00 88.06 206 LEU A O 1
ATOM 1707 N N . GLN A 1 207 ? -10.071 -4.094 -5.835 1.00 88.00 207 GLN A N 1
ATOM 1708 C CA . GLN A 1 207 ? -10.937 -4.079 -4.657 1.00 88.00 207 GLN A CA 1
ATOM 1709 C C . GLN A 1 207 ? -10.926 -5.425 -3.925 1.00 88.00 207 GLN A C 1
ATOM 1711 O O . GLN A 1 207 ? -10.672 -5.479 -2.723 1.00 88.00 207 GLN A O 1
ATOM 1716 N N . THR A 1 208 ? -11.158 -6.518 -4.655 1.00 85.00 208 THR A N 1
ATOM 1717 C CA . THR A 1 208 ? -11.207 -7.863 -4.069 1.00 85.00 208 THR A CA 1
ATOM 1718 C C . THR A 1 208 ? -9.869 -8.220 -3.426 1.00 85.00 208 THR A C 1
ATOM 1720 O O . THR A 1 208 ? -9.842 -8.784 -2.329 1.00 85.00 208 THR A O 1
ATOM 1723 N N . LEU A 1 209 ? -8.759 -7.843 -4.075 1.00 86.94 209 LEU A N 1
ATOM 1724 C CA . LEU A 1 209 ? -7.410 -8.035 -3.545 1.00 86.94 209 LEU A CA 1
ATOM 1725 C C . LEU A 1 209 ? -7.199 -7.287 -2.221 1.00 86.94 209 LEU A C 1
ATOM 1727 O O . LEU A 1 209 ? -6.741 -7.886 -1.248 1.00 86.94 209 LEU A O 1
ATOM 1731 N N . LEU A 1 210 ? -7.580 -6.009 -2.173 1.00 85.69 210 LEU A N 1
ATOM 1732 C CA . LEU A 1 210 ? -7.435 -5.134 -1.006 1.00 85.69 210 LEU A CA 1
ATOM 1733 C C . LEU A 1 210 ? -8.318 -5.550 0.186 1.00 85.69 210 LEU A C 1
ATOM 1735 O O . LEU A 1 210 ? -7.913 -5.382 1.338 1.00 85.69 210 LEU A O 1
ATOM 1739 N N . GLU A 1 211 ? -9.521 -6.075 -0.067 1.00 81.19 211 GLU A N 1
ATOM 1740 C CA . GLU A 1 211 ? -10.486 -6.460 0.978 1.00 81.19 211 GLU A CA 1
ATOM 1741 C C . GLU A 1 211 ? -10.217 -7.846 1.573 1.00 81.19 211 GLU A C 1
ATOM 1743 O O . GLU A 1 211 ? -10.410 -8.063 2.781 1.00 81.19 211 GLU A O 1
ATOM 1748 N N . SER A 1 212 ? -9.793 -8.783 0.721 1.00 79.75 212 SER A N 1
ATOM 1749 C CA . SER A 1 212 ? -9.761 -10.213 1.046 1.00 79.75 212 SER A CA 1
ATOM 1750 C C . SER A 1 212 ? -8.378 -10.702 1.463 1.00 79.75 212 SER A C 1
ATOM 1752 O O . SER A 1 212 ? -8.275 -11.670 2.216 1.00 79.75 212 SER A O 1
ATOM 1754 N N . TYR A 1 213 ? -7.313 -10.036 1.010 1.00 82.94 213 TYR A N 1
ATOM 1755 C CA . TYR A 1 213 ? -5.946 -10.516 1.181 1.00 82.94 213 TYR A CA 1
ATOM 1756 C C . TYR A 1 213 ? -5.048 -9.502 1.889 1.00 82.94 213 TYR A C 1
ATOM 1758 O O . TYR A 1 213 ? -5.311 -8.301 1.934 1.00 82.94 213 TYR A O 1
ATOM 1766 N N . GLN A 1 214 ? -3.938 -10.009 2.430 1.00 85.31 214 GLN A N 1
ATOM 1767 C CA . GLN A 1 214 ? -2.812 -9.164 2.809 1.00 85.31 214 GLN A CA 1
ATOM 1768 C C . GLN A 1 214 ? -1.950 -8.923 1.578 1.00 85.31 214 GLN A C 1
ATOM 1770 O O . GLN A 1 214 ? -1.235 -9.828 1.130 1.00 85.31 214 GLN A O 1
ATOM 1775 N N . CYS A 1 215 ? -2.012 -7.712 1.042 1.00 89.19 215 CYS A N 1
ATOM 1776 C CA . CYS A 1 215 ? -1.342 -7.389 -0.203 1.00 89.19 215 CYS A CA 1
ATOM 1777 C C . CYS A 1 215 ? -0.373 -6.216 -0.069 1.00 89.19 215 CYS A C 1
ATOM 1779 O O . CYS A 1 215 ? -0.476 -5.386 0.835 1.00 89.19 215 CYS A O 1
ATOM 1781 N N . VAL A 1 216 ? 0.569 -6.155 -1.004 1.00 91.62 216 VAL A N 1
ATOM 1782 C CA . VAL A 1 216 ? 1.490 -5.041 -1.218 1.00 91.62 216 VAL A CA 1
ATOM 1783 C C . VAL A 1 216 ? 1.234 -4.499 -2.611 1.00 91.62 216 VAL A C 1
ATOM 1785 O O . VAL A 1 216 ? 1.559 -5.147 -3.601 1.00 91.62 216 VAL A O 1
ATOM 1788 N N . LEU A 1 217 ? 0.651 -3.313 -2.680 1.00 92.12 217 LEU A N 1
ATOM 1789 C CA . LEU A 1 217 ? 0.490 -2.558 -3.908 1.00 92.12 217 LEU A CA 1
ATOM 1790 C C . LEU A 1 217 ? 1.735 -1.686 -4.124 1.00 92.12 217 LEU A C 1
ATOM 1792 O O . LEU A 1 217 ? 2.119 -0.898 -3.252 1.00 92.12 217 LEU A O 1
ATOM 1796 N N . THR A 1 218 ? 2.371 -1.850 -5.283 1.00 89.25 218 THR A N 1
ATOM 1797 C CA . THR A 1 218 ? 3.618 -1.173 -5.661 1.00 89.25 218 THR A CA 1
ATOM 1798 C C . THR A 1 218 ? 3.424 -0.407 -6.962 1.00 89.25 218 THR A C 1
ATOM 1800 O O . THR A 1 218 ? 2.866 -0.934 -7.924 1.00 89.25 218 THR A O 1
ATOM 1803 N N . LEU A 1 219 ? 3.903 0.838 -6.989 1.00 85.06 219 LEU A N 1
ATOM 1804 C CA . LEU A 1 219 ? 3.906 1.674 -8.188 1.00 85.06 219 LEU A CA 1
ATOM 1805 C C . LEU A 1 219 ? 5.193 1.433 -8.985 1.00 85.06 219 LEU A C 1
ATOM 1807 O O . LEU A 1 219 ? 6.290 1.643 -8.465 1.00 85.06 219 LEU A O 1
ATOM 1811 N N . ASN A 1 220 ? 5.060 1.035 -10.246 1.00 77.38 220 ASN A N 1
ATOM 1812 C CA . ASN A 1 220 ? 6.176 0.822 -11.162 1.00 77.38 220 ASN A CA 1
ATOM 1813 C C . ASN A 1 220 ? 6.569 2.172 -11.788 1.00 77.38 220 ASN A C 1
ATOM 1815 O O . ASN A 1 220 ? 5.895 2.660 -12.691 1.00 77.38 220 ASN A O 1
ATOM 1819 N N . VAL A 1 221 ? 7.619 2.818 -11.278 1.00 61.91 221 VAL A N 1
ATOM 1820 C CA . VAL A 1 221 ? 8.105 4.116 -11.797 1.00 61.91 221 VAL A CA 1
ATOM 1821 C C . VAL A 1 221 ? 9.174 3.913 -12.861 1.00 61.91 221 VAL A C 1
ATOM 1823 O O . VAL A 1 221 ? 10.091 3.102 -12.608 1.00 61.91 221 VAL A O 1
#

Solvent-accessible surface area (backbone atoms only — not comparable to full-atom values): 13518 Å² total; per-residue (Å²): 142,82,90,80,90,84,82,81,88,83,80,84,76,84,79,84,78,96,79,87,78,96,63,60,76,68,58,54,54,51,51,54,51,54,52,50,55,50,51,56,52,47,55,51,51,52,43,52,30,63,66,58,48,63,45,66,26,31,30,68,47,74,50,72,47,98,86,72,51,37,36,35,37,28,36,32,42,47,53,50,97,86,52,91,66,49,32,31,42,37,35,35,27,70,50,80,51,88,80,72,66,76,80,59,67,66,44,75,45,45,48,80,77,52,76,57,55,35,42,30,36,42,74,51,93,80,67,82,87,58,92,61,69,75,42,71,64,61,80,65,82,73,71,85,66,85,80,39,70,49,66,34,72,26,34,60,71,48,80,57,98,57,33,36,32,31,35,34,65,94,80,41,55,40,37,36,36,37,55,52,78,75,78,66,94,65,61,82,78,64,72,76,60,73,86,75,70,82,79,77,62,68,56,46,35,45,47,58,46,64,75,76,42,44,28,40,39,35,63,66,128

Radius of gyration: 22.19 Å; Cα contacts (8 Å, |Δi|>4): 316; chains: 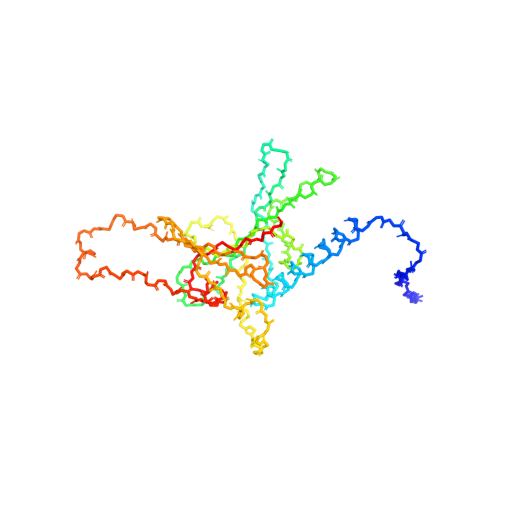1; bounding box: 44×84×53 Å

Foldseek 3Di:
DDDDDDDDDDDDDPDDDPDDDPDDPVVVVVVVVVVVQVVLLLLQLVLVCVQQPQDKWFWADWDADPVRWIKIKIKAWEDDPPDPFTKMKIFIATDPCVPVDDDDGGDIDTSSPGPTQKIWIDGDPPPPPDPHPHDHRPNDPPPPPCPGLQNDKWFFDDDDPFWTKTDDVVRHQKIKIFGDPDPDPDPPVVVPPDPPPPDDDRIDGNNCPNPPTTMMMGGRD

Nearest PDB structures (foldseek):
  5bw0-assembly1_B  TM=5.921E-01  e=9.190E-01  Pseudomonas aeruginosa PAO1
  5bw0-assembly3_F  TM=5.832E-01  e=2.282E+00  Pseudomonas aeruginosa PAO1
  7uaf-assembly1_C  TM=3.827E-01  e=4.264E+00  Homo sapiens
  8g7w-assembly2_B  TM=1.953E-01  e=8.203E-01  Micromonospora chalcea subsp. izumensis

Secondary structure (DSSP, 8-state):
------------------------HHHHHHHHHHHHHHHHHHHHHHHHHHHHTSPEEEEEEEEE-TTS-EEEEEEEEEE-SS-SS-EEEEEEEEE--TTS-PPPTT-EEEGGG--EEEEEEEE-TT-TTS----EE---------TTSGGGPEEEEEEE-SSEEEEE-TTTSSEEEEEEPPP-----GGGGSS--------SEEEHHHHHHHS-EEEEE--

Mean predicted aligned error: 13.87 Å